Protein AF-A0A1Q3U2Z9-F1 (afdb_monomer_lite)

Sequence (232 aa):
MLEAIRLWLNSQRQYLPGIILAGQFCKLPILDLLRKGESPRNRERLEKIMWDELNRLKEGRPQGIATAPPAPAKNIKLPNPEPVSKPVHIGSPIYDAAKLEADKMYRQVMADRAVLFNKASCEAYEDPNTPDRVKSRSKLALDVVEGYRKASALYEKADYIARTGSVPNTEETHEEDYAALPDIRLKPTISNIQKNLSKLRKREATPERLALIAAHEANLKKLEERWRSLNK

Foldseek 3Di:
DVVLVVVCVPPVVDLVSVCVCCVVQHDPVLVVLSVVDDDPVSVVVNVVVVVVVVVVVVVPDPPDDDDDDDDPDPPPPDPDPDPPQQQDCPPPPVLVVLVVVLVVLVVVLVVLVVVLDVLCDPPDPDDSPDPVSVVVSVVSVVVSVVSVVVSVVSVVQSSCCSRPVDGPPPPPPPPVVLVPDDLVCLVVVLVVLVVVLVVLVVDDDDVVSVVVNVVSVVSSVVSVVVNVVVVD

Secondary structure (DSSP, 8-state):
-HHHHHHHHTTT--HHHHHHHHHHHS-HHHHHHHHT---HHHHHHHHHHHHHHHHHHHT---S----PPPPPP----PPPP---PPPS-TT-HHHHHHHHHHHHHHHHHHHHHHHHHHTT-TT-SS-TTSHHHHHHHHHHHHHHHHHHHHHHHHHHHHHHHHHHSS---SS------TTSS-HHHHHHHHHHHHHHHHHHTTS---HHHHHHHHHHHHHHHHHHHHHHHHT-

pLDDT: mean 74.12, std 16.07, range [39.72, 96.31]

Radius of gyration: 28.84 Å; chains: 1; bounding box: 60×52×75 Å

Structure (mmCIF, N/CA/C/O backbone):
data_AF-A0A1Q3U2Z9-F1
#
_entry.id   AF-A0A1Q3U2Z9-F1
#
loop_
_atom_site.group_PDB
_atom_site.id
_atom_site.type_symbol
_atom_site.label_atom_id
_atom_site.label_alt_id
_atom_site.label_comp_id
_atom_site.label_asym_id
_atom_site.label_entity_id
_atom_site.label_seq_id
_atom_site.pdbx_PDB_ins_code
_atom_site.Cartn_x
_atom_site.Cartn_y
_atom_site.Cartn_z
_atom_site.occupancy
_atom_site.B_iso_or_equiv
_atom_site.auth_seq_id
_atom_site.auth_comp_id
_atom_site.auth_asym_id
_atom_site.auth_atom_id
_atom_site.pdbx_PDB_model_num
ATOM 1 N N . MET A 1 1 ? -2.294 4.442 -39.852 1.00 54.97 1 MET A N 1
ATOM 2 C CA . MET A 1 1 ? -3.348 4.935 -38.923 1.00 54.97 1 MET A CA 1
ATOM 3 C C . MET A 1 1 ? -4.588 4.040 -38.950 1.00 54.97 1 MET A C 1
ATOM 5 O O . MET A 1 1 ? -4.748 3.250 -38.032 1.00 54.97 1 MET A O 1
ATOM 9 N N . LEU A 1 2 ? -5.409 4.072 -40.011 1.00 51.44 2 LEU A N 1
ATOM 10 C CA . LEU A 1 2 ? -6.512 3.110 -40.221 1.00 51.44 2 LEU A CA 1
ATOM 11 C C . LEU A 1 2 ? -6.019 1.655 -40.230 1.00 51.44 2 LEU A C 1
ATOM 13 O O . LEU A 1 2 ? -6.688 0.754 -39.737 1.00 51.44 2 LEU A O 1
ATOM 17 N N . GLU A 1 3 ? -4.804 1.451 -40.729 1.00 55.03 3 GLU A N 1
ATOM 18 C CA . GLU A 1 3 ? -4.121 0.161 -40.754 1.00 55.03 3 GLU A CA 1
ATOM 19 C C . GLU A 1 3 ? -3.799 -0.378 -39.352 1.00 55.03 3 GLU A C 1
ATOM 21 O O . GLU A 1 3 ? -3.955 -1.569 -39.125 1.00 55.03 3 GLU A O 1
ATOM 26 N N . ALA A 1 4 ? -3.473 0.487 -38.380 1.00 60.78 4 ALA A N 1
ATOM 27 C CA . ALA A 1 4 ? -3.185 0.084 -36.998 1.00 60.78 4 ALA A CA 1
ATOM 28 C C . ALA A 1 4 ? -4.455 -0.368 -36.256 1.00 60.78 4 ALA A C 1
ATOM 30 O O . ALA A 1 4 ? -4.438 -1.363 -35.537 1.00 60.78 4 ALA A O 1
ATOM 31 N N . ILE A 1 5 ? -5.579 0.317 -36.493 1.00 60.66 5 ILE A N 1
ATOM 32 C CA . ILE A 1 5 ? -6.896 -0.093 -35.983 1.00 60.66 5 ILE A CA 1
ATOM 33 C C . ILE A 1 5 ? -7.331 -1.409 -36.643 1.00 60.66 5 ILE A C 1
ATOM 35 O O . ILE A 1 5 ? -7.822 -2.308 -35.964 1.00 60.66 5 ILE A O 1
ATOM 39 N N . ARG A 1 6 ? -7.107 -1.556 -37.954 1.00 54.50 6 ARG A N 1
ATOM 40 C CA . ARG A 1 6 ? -7.438 -2.770 -38.713 1.00 54.50 6 ARG A CA 1
ATOM 41 C C . ARG A 1 6 ? -6.600 -3.976 -38.271 1.00 54.50 6 ARG A C 1
ATOM 43 O O . ARG A 1 6 ? -7.155 -5.051 -38.070 1.00 54.50 6 ARG A O 1
ATOM 50 N N . LEU A 1 7 ? -5.297 -3.787 -38.060 1.00 62.09 7 LEU A N 1
ATOM 51 C CA . LEU A 1 7 ? -4.383 -4.787 -37.496 1.00 62.09 7 LEU A CA 1
ATOM 52 C C . LEU A 1 7 ? -4.802 -5.194 -36.082 1.00 62.09 7 LEU A C 1
ATOM 54 O O . LEU A 1 7 ? -4.821 -6.381 -35.775 1.00 62.09 7 LEU A O 1
ATOM 58 N N . TRP A 1 8 ? -5.201 -4.239 -35.237 1.00 71.50 8 TRP A N 1
ATOM 59 C CA . TRP A 1 8 ? -5.660 -4.544 -33.884 1.00 71.50 8 TRP A CA 1
ATOM 60 C C . TRP A 1 8 ? -6.979 -5.329 -33.872 1.00 71.50 8 TRP A C 1
ATOM 62 O O . TRP A 1 8 ? -7.064 -6.354 -33.194 1.00 71.50 8 TRP A O 1
ATOM 72 N N . LEU A 1 9 ? -7.973 -4.916 -34.665 1.00 58.72 9 LEU A N 1
ATOM 73 C CA . LEU A 1 9 ? -9.267 -5.605 -34.777 1.00 58.72 9 LEU A CA 1
ATOM 74 C C . LEU A 1 9 ? -9.139 -7.048 -35.288 1.00 58.72 9 LEU A C 1
ATOM 76 O O . LEU A 1 9 ? -9.892 -7.918 -34.843 1.00 58.72 9 LEU A O 1
ATOM 80 N N . ASN A 1 10 ? -8.180 -7.286 -36.188 1.00 60.75 10 ASN A N 1
ATOM 81 C CA . ASN A 1 10 ? -7.888 -8.597 -36.773 1.00 60.75 10 ASN A CA 1
ATOM 82 C C . ASN A 1 10 ? -6.888 -9.433 -35.952 1.00 60.75 10 ASN A C 1
ATOM 84 O O . ASN A 1 10 ? -6.624 -10.581 -36.300 1.00 60.75 10 ASN A O 1
ATOM 88 N N . SER A 1 11 ? -6.321 -8.876 -34.879 1.00 68.25 11 SER A N 1
ATOM 89 C CA . SER A 1 11 ? -5.447 -9.595 -33.944 1.00 68.25 11 SER A CA 1
ATOM 90 C C . SER A 1 11 ? -6.261 -10.277 -32.836 1.00 68.25 11 SER A C 1
ATOM 92 O O . SER A 1 11 ? -7.489 -10.228 -32.824 1.00 68.25 11 SER A O 1
ATOM 94 N N . GLN A 1 12 ? -5.590 -10.829 -31.821 1.00 64.75 12 GLN A N 1
ATOM 95 C CA . GLN A 1 12 ? -6.234 -11.300 -30.585 1.00 64.75 12 GLN A CA 1
ATOM 96 C C . GLN A 1 12 ? -6.855 -10.172 -29.728 1.00 64.75 12 GLN A C 1
ATOM 98 O O . GLN A 1 12 ? -7.180 -10.397 -28.568 1.00 64.75 12 GLN A O 1
ATOM 103 N N . ARG A 1 13 ? -7.010 -8.955 -30.277 1.00 62.88 13 ARG A N 1
ATOM 104 C CA . ARG A 1 13 ? -7.665 -7.798 -29.642 1.00 62.88 13 ARG A CA 1
ATOM 105 C C . ARG A 1 13 ? -7.089 -7.492 -28.265 1.00 62.88 13 ARG A C 1
ATOM 107 O O . ARG A 1 13 ? -7.806 -7.238 -27.302 1.00 62.88 13 ARG A O 1
ATOM 114 N N . GLN A 1 14 ? -5.760 -7.521 -28.188 1.00 59.31 14 GLN A N 1
ATOM 115 C CA . GLN A 1 14 ? -5.043 -7.329 -26.937 1.00 59.31 14 GLN A CA 1
ATOM 116 C C . GLN A 1 14 ? -5.451 -6.004 -26.281 1.00 59.31 14 GLN A C 1
ATOM 118 O O . GLN A 1 14 ? -5.514 -4.953 -26.925 1.00 59.31 14 GLN A O 1
ATOM 123 N N . TYR A 1 15 ? -5.728 -6.075 -24.983 1.00 55.91 15 TYR A N 1
ATOM 124 C CA . TYR A 1 15 ? -6.370 -5.010 -24.217 1.00 55.91 15 TYR A CA 1
ATOM 125 C C . TYR A 1 15 ? -5.547 -3.713 -24.157 1.00 55.91 15 TYR A C 1
ATOM 127 O O . TYR A 1 15 ? -6.079 -2.625 -24.379 1.00 55.91 15 TYR A O 1
ATOM 135 N N . LEU A 1 16 ? -4.234 -3.817 -23.920 1.00 58.38 16 LEU A N 1
ATOM 136 C CA . LEU A 1 16 ? -3.349 -2.655 -23.779 1.00 58.38 16 LEU A CA 1
ATOM 137 C C . LEU A 1 16 ? -3.212 -1.852 -25.090 1.00 58.38 16 LEU A C 1
ATOM 139 O O . LEU A 1 16 ? -3.437 -0.640 -25.059 1.00 58.38 16 LEU A O 1
ATOM 143 N N . PRO A 1 17 ? -2.942 -2.489 -26.252 1.00 65.81 17 PRO A N 1
ATOM 144 C CA . PRO A 1 17 ? -2.978 -1.795 -27.541 1.00 65.81 17 PRO A CA 1
ATOM 145 C C . PRO A 1 17 ? -4.341 -1.156 -27.845 1.00 65.81 17 PRO A C 1
ATOM 147 O O . PRO A 1 17 ? -4.397 -0.052 -28.384 1.00 65.81 17 PRO A O 1
ATOM 150 N N . GLY A 1 18 ? -5.437 -1.804 -27.439 1.00 62.94 18 GLY A N 1
ATOM 151 C CA . GLY A 1 18 ? -6.796 -1.286 -27.606 1.00 62.94 18 GLY A CA 1
ATOM 152 C C . GLY A 1 18 ? -7.062 -0.006 -26.820 1.00 62.94 18 GLY A C 1
ATOM 153 O O . GLY A 1 18 ? -7.656 0.927 -27.351 1.00 62.94 18 GLY A O 1
ATOM 154 N N . ILE A 1 19 ? -6.571 0.078 -25.580 1.00 56.97 19 ILE A N 1
ATOM 155 C CA . ILE A 1 19 ? -6.672 1.290 -24.754 1.00 56.97 19 ILE A CA 1
ATOM 156 C C . ILE A 1 19 ? -5.857 2.435 -25.347 1.00 56.97 19 ILE A C 1
ATOM 158 O O . ILE A 1 19 ? -6.332 3.567 -25.351 1.00 56.97 19 ILE A O 1
ATOM 162 N N . ILE A 1 20 ? -4.650 2.163 -25.847 1.00 63.69 20 ILE A N 1
ATOM 163 C CA . ILE A 1 20 ? -3.791 3.199 -26.435 1.00 63.69 20 ILE A CA 1
ATOM 164 C C . ILE A 1 20 ? -4.453 3.769 -27.694 1.00 63.69 20 ILE A C 1
ATOM 166 O O . ILE A 1 20 ? -4.556 4.986 -27.836 1.00 63.69 20 ILE A O 1
ATOM 170 N N . LEU A 1 21 ? -4.995 2.903 -28.556 1.00 64.12 21 LEU A N 1
ATOM 171 C CA . LEU A 1 21 ? -5.740 3.322 -29.745 1.00 64.12 21 LEU A CA 1
ATOM 172 C C . LEU A 1 21 ? -7.038 4.063 -29.378 1.00 64.12 21 LEU A C 1
ATOM 174 O O . LEU A 1 21 ? -7.346 5.101 -29.960 1.00 64.12 21 LEU A O 1
ATOM 178 N N . ALA A 1 22 ? -7.788 3.583 -28.384 1.00 60.41 22 ALA A N 1
ATOM 179 C CA . ALA A 1 22 ? -9.017 4.235 -27.941 1.00 60.41 22 ALA A CA 1
ATOM 180 C C . ALA A 1 22 ? -8.747 5.594 -27.274 1.00 60.41 22 ALA A C 1
ATOM 182 O O . ALA A 1 22 ? -9.473 6.546 -27.534 1.00 60.41 22 ALA A O 1
ATOM 183 N N . GLY A 1 23 ? -7.696 5.712 -26.462 1.00 58.84 23 GLY A N 1
ATOM 184 C CA . GLY A 1 23 ? -7.316 6.953 -25.786 1.00 58.84 23 GLY A CA 1
ATOM 185 C C . GLY A 1 23 ? -6.754 8.013 -26.731 1.00 58.84 23 GLY A C 1
ATOM 186 O O . GLY A 1 23 ? -6.957 9.202 -26.502 1.00 58.84 23 GLY A O 1
ATOM 187 N N . GLN A 1 24 ? -6.086 7.598 -27.809 1.00 63.12 24 GLN A N 1
ATOM 188 C CA . GLN A 1 24 ? -5.560 8.523 -28.813 1.00 63.12 24 GLN A CA 1
ATOM 189 C C . GLN A 1 24 ? -6.618 8.982 -29.823 1.00 63.12 24 GLN A C 1
ATOM 191 O O . GLN A 1 24 ? -6.510 10.092 -30.344 1.00 63.12 24 GLN A O 1
ATOM 196 N N . PHE A 1 25 ? -7.633 8.159 -30.117 1.00 59.16 25 PHE A N 1
ATOM 197 C CA . PHE A 1 25 ? -8.478 8.385 -31.298 1.00 59.16 25 PHE A CA 1
ATOM 198 C C . PHE A 1 25 ? -9.989 8.322 -31.054 1.00 59.16 25 PHE A C 1
ATOM 200 O O . PHE A 1 25 ? -10.747 8.733 -31.931 1.00 59.16 25 PHE A O 1
ATOM 207 N N . CYS A 1 26 ? -10.454 7.843 -29.898 1.00 53.44 26 CYS A N 1
ATOM 208 C CA . CYS A 1 26 ? -11.875 7.647 -29.618 1.00 53.44 26 CYS A CA 1
ATOM 209 C C . CYS A 1 26 ? -12.333 8.405 -28.364 1.00 53.44 26 CYS A C 1
ATOM 211 O O . CYS A 1 26 ? -11.584 8.623 -27.416 1.00 53.44 26 CYS A O 1
ATOM 213 N N . LYS A 1 27 ? -13.606 8.815 -28.341 1.00 61.16 27 LYS A N 1
ATOM 214 C CA . LYS A 1 27 ? -14.203 9.470 -27.167 1.00 61.16 27 LYS A CA 1
ATOM 215 C C . LYS A 1 27 ? -14.392 8.472 -26.008 1.00 61.16 27 LYS A C 1
ATOM 217 O O . LYS A 1 27 ? -14.513 7.263 -26.215 1.00 61.16 27 LYS A O 1
ATOM 222 N N . LEU A 1 28 ? -14.518 9.029 -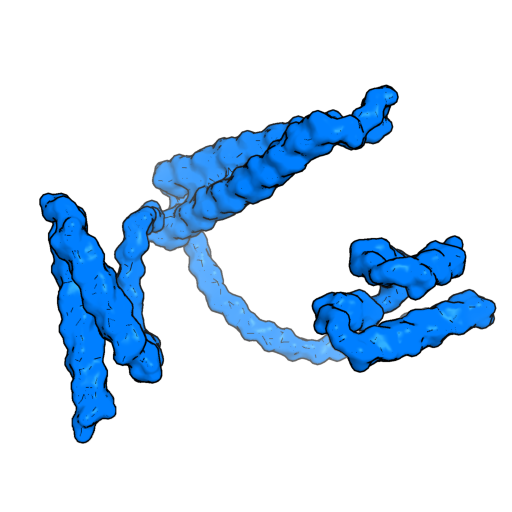24.799 1.00 56.62 28 LEU A N 1
ATOM 223 C CA . LEU A 1 28 ? -14.742 8.362 -23.502 1.00 56.62 28 LEU A CA 1
ATOM 224 C C . LEU A 1 28 ? -15.677 7.123 -23.498 1.00 56.62 28 LEU A C 1
ATOM 226 O O . LEU A 1 28 ? -15.340 6.163 -22.806 1.00 56.62 28 LEU A O 1
ATOM 230 N N . PRO A 1 29 ? -16.783 7.049 -24.278 1.00 60.44 29 PRO A N 1
ATOM 231 C CA . PRO A 1 29 ? -17.699 5.903 -24.216 1.00 60.44 29 PRO A CA 1
ATOM 232 C C . PRO A 1 29 ? -17.077 4.549 -24.595 1.00 60.44 29 PRO A C 1
ATOM 234 O O . PRO A 1 29 ? -17.526 3.512 -24.109 1.00 60.44 29 PRO A O 1
ATOM 237 N N . ILE A 1 30 ? -16.052 4.539 -25.457 1.00 59.72 30 ILE A N 1
ATOM 238 C CA . ILE A 1 30 ? -15.362 3.308 -25.888 1.00 59.72 30 ILE A CA 1
ATOM 239 C C . ILE A 1 30 ? -14.446 2.783 -24.777 1.00 59.72 30 ILE A C 1
ATOM 241 O O . ILE A 1 30 ? -14.403 1.581 -24.516 1.00 59.72 30 ILE A O 1
ATOM 245 N N . LEU A 1 31 ? -13.766 3.691 -24.072 1.00 57.47 31 LEU A N 1
ATOM 246 C CA . LEU A 1 31 ? -12.919 3.357 -22.925 1.00 57.47 31 LEU A CA 1
ATOM 247 C C . LEU A 1 31 ? -13.742 2.747 -21.784 1.00 57.47 31 LEU A C 1
ATOM 249 O O . LEU A 1 31 ? -13.301 1.789 -21.149 1.00 57.47 31 LEU A O 1
ATOM 253 N N . ASP A 1 32 ? -14.961 3.243 -21.567 1.00 65.50 32 ASP A N 1
ATOM 254 C CA . ASP A 1 32 ? -15.870 2.706 -20.551 1.00 65.50 32 ASP A CA 1
ATOM 255 C C . ASP A 1 32 ? -16.400 1.308 -20.896 1.00 65.50 32 ASP A C 1
ATOM 257 O O . ASP A 1 32 ? -16.675 0.515 -19.995 1.00 65.50 32 ASP A O 1
ATOM 261 N N . LEU A 1 33 ? -16.528 0.981 -22.185 1.00 62.06 33 LEU A N 1
ATOM 262 C CA . LEU A 1 33 ? -16.901 -0.363 -22.634 1.00 62.06 33 LEU A CA 1
ATOM 263 C C . LEU A 1 33 ? -15.747 -1.356 -22.487 1.00 62.06 33 LEU A C 1
ATOM 265 O O . LEU A 1 33 ? -15.978 -2.473 -22.029 1.00 62.06 33 LEU A O 1
ATOM 269 N N . LEU A 1 34 ? -14.514 -0.938 -22.792 1.00 60.00 34 LEU A N 1
ATOM 270 C CA . LEU A 1 34 ? -13.313 -1.751 -22.576 1.00 60.00 34 LEU A CA 1
ATOM 271 C C . LEU A 1 34 ? -13.090 -2.051 -21.083 1.00 60.00 34 LEU A C 1
ATOM 273 O O . LEU A 1 34 ? -12.757 -3.176 -20.721 1.00 60.00 34 LEU A O 1
ATOM 277 N N . ARG A 1 35 ? -13.352 -1.080 -20.198 1.00 61.31 35 ARG A N 1
ATOM 278 C CA . ARG A 1 35 ? -13.208 -1.238 -18.737 1.00 61.31 35 ARG A CA 1
ATOM 279 C C . ARG A 1 35 ? -14.207 -2.206 -18.094 1.00 61.31 35 ARG A C 1
ATOM 281 O O . ARG A 1 35 ? -13.945 -2.683 -16.995 1.00 61.31 35 ARG A O 1
ATOM 288 N N . LYS A 1 36 ? -15.347 -2.492 -18.733 1.00 62.25 36 LYS A N 1
ATOM 289 C CA . LYS A 1 36 ? -16.430 -3.321 -18.160 1.00 62.25 36 LYS A CA 1
ATOM 290 C C . LYS A 1 36 ? -16.273 -4.832 -18.394 1.00 62.25 36 LYS A C 1
ATOM 292 O O . LYS A 1 36 ? -17.170 -5.585 -18.023 1.00 62.25 36 LYS A O 1
ATOM 297 N N . GLY A 1 37 ? -15.146 -5.275 -18.952 1.00 54.81 37 GLY A N 1
ATOM 298 C CA . GLY A 1 37 ? -14.838 -6.692 -19.155 1.00 54.81 37 GLY A CA 1
ATOM 299 C C . GLY A 1 37 ? -15.564 -7.340 -20.343 1.00 54.81 37 GLY A C 1
ATOM 300 O O . GLY A 1 37 ? -16.554 -6.822 -20.876 1.00 54.81 37 GLY A O 1
ATOM 301 N N . GLU A 1 38 ? -15.030 -8.490 -20.766 1.00 56.38 38 GLU A N 1
ATOM 302 C CA . GLU A 1 38 ? -15.450 -9.258 -21.944 1.00 56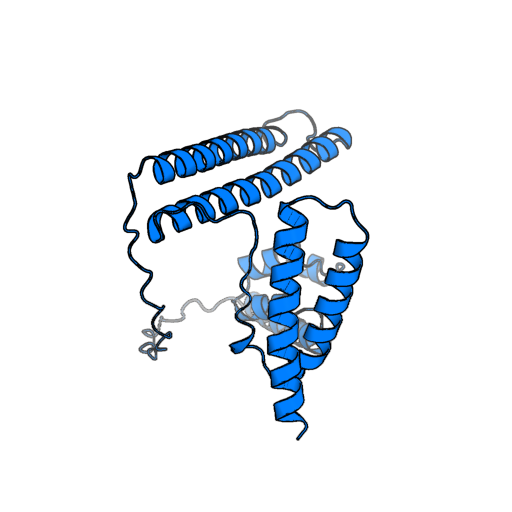.38 38 GLU A CA 1
ATOM 303 C C . GLU A 1 38 ? -16.794 -9.963 -21.709 1.00 56.38 38 GLU A C 1
ATOM 305 O O . GLU A 1 38 ? -16.883 -11.111 -21.290 1.00 56.38 38 GLU A O 1
ATOM 310 N N . SER A 1 39 ? -17.879 -9.248 -21.990 1.00 68.56 39 SER A N 1
ATOM 311 C CA . SER A 1 39 ? -19.199 -9.840 -22.207 1.00 68.56 39 SER A CA 1
ATOM 312 C C . SER A 1 39 ? -19.497 -9.854 -23.710 1.00 68.56 39 SER A C 1
ATOM 314 O O . SER A 1 39 ? -19.185 -8.865 -24.384 1.00 68.56 39 SER A O 1
ATOM 316 N N . PRO A 1 40 ? -20.152 -10.900 -24.254 1.00 64.69 40 PRO A N 1
ATOM 317 C CA . PRO A 1 40 ? -20.555 -10.950 -25.664 1.00 64.69 40 PRO A CA 1
ATOM 318 C C . PRO A 1 40 ? -21.326 -9.699 -26.111 1.00 64.69 40 PRO A C 1
ATOM 320 O O . PRO A 1 40 ? -21.077 -9.148 -27.180 1.00 64.69 40 PRO A O 1
ATOM 323 N N . ARG A 1 41 ? -22.181 -9.167 -25.229 1.00 67.75 41 ARG A N 1
ATOM 324 C CA . ARG A 1 41 ? -22.968 -7.952 -25.476 1.00 67.75 41 ARG A CA 1
ATOM 325 C C . ARG A 1 41 ? -22.112 -6.682 -25.504 1.00 67.75 41 ARG A C 1
ATOM 327 O O . ARG A 1 41 ? -22.402 -5.750 -26.251 1.00 67.75 41 ARG A O 1
ATOM 334 N N . ASN A 1 42 ? -21.057 -6.630 -24.690 1.00 62.91 42 ASN A N 1
ATOM 335 C CA . ASN A 1 42 ? -20.115 -5.509 -24.686 1.00 62.91 42 ASN A CA 1
ATOM 336 C C . ASN A 1 42 ? -19.231 -5.533 -25.936 1.00 62.91 42 ASN A C 1
ATOM 338 O O . ASN A 1 42 ? -18.939 -4.473 -26.484 1.00 62.91 42 ASN A O 1
ATOM 342 N N . ARG A 1 43 ? -18.861 -6.728 -26.412 1.00 61.56 43 ARG A N 1
ATOM 343 C CA . ARG A 1 43 ? -18.083 -6.928 -27.640 1.00 61.56 43 ARG A CA 1
ATOM 344 C C . ARG A 1 43 ? -18.833 -6.434 -28.875 1.00 61.56 43 ARG A C 1
ATOM 346 O O . ARG A 1 43 ? -18.285 -5.640 -29.628 1.00 61.56 43 ARG A O 1
ATOM 353 N N . GLU A 1 44 ? -20.091 -6.829 -29.034 1.00 68.56 44 GLU A N 1
ATOM 354 C CA . GLU A 1 44 ? -20.930 -6.410 -30.166 1.00 68.56 44 GLU A CA 1
ATOM 355 C C . GLU A 1 44 ? -21.181 -4.889 -30.158 1.00 68.56 44 GLU A C 1
ATOM 357 O O . GLU A 1 44 ? -21.100 -4.205 -31.180 1.00 68.56 44 GLU A O 1
ATOM 362 N N . ARG A 1 45 ? -21.392 -4.316 -28.966 1.00 67.56 45 ARG A N 1
ATOM 363 C CA . ARG A 1 45 ? -21.552 -2.867 -28.792 1.00 67.56 45 ARG A CA 1
ATOM 364 C C . ARG A 1 45 ? -20.267 -2.091 -29.091 1.00 67.56 45 ARG A C 1
ATOM 366 O O . ARG A 1 45 ? -20.341 -1.009 -29.670 1.00 67.56 45 ARG A O 1
ATOM 373 N N . LEU A 1 46 ? -19.111 -2.625 -28.700 1.00 65.81 46 LEU A N 1
ATOM 374 C CA . LEU A 1 46 ? -17.804 -2.048 -29.006 1.00 65.81 46 LEU A CA 1
ATOM 375 C C . LEU A 1 46 ? -17.537 -2.066 -30.515 1.00 65.81 46 LEU A C 1
ATOM 377 O O . LEU A 1 46 ? -17.149 -1.042 -31.072 1.00 65.81 46 LEU A O 1
ATOM 381 N N . GLU A 1 47 ? -17.795 -3.198 -31.174 1.00 63.88 47 GLU A N 1
ATOM 382 C CA . GLU A 1 47 ? -17.638 -3.347 -32.624 1.00 63.88 47 GLU A CA 1
ATOM 383 C C . GLU A 1 47 ? -18.491 -2.335 -33.392 1.00 63.88 47 GLU A C 1
ATOM 385 O O . GLU A 1 47 ? -17.976 -1.679 -34.297 1.00 63.88 47 GLU A O 1
ATOM 390 N N . LYS A 1 48 ? -19.752 -2.137 -32.987 1.00 73.50 48 LYS A N 1
ATOM 391 C CA . LYS A 1 48 ? -20.641 -1.145 -33.605 1.00 73.50 48 LYS A CA 1
ATOM 392 C C . LYS A 1 48 ? -20.103 0.284 -33.478 1.00 73.50 48 LYS A C 1
ATOM 394 O O . LYS A 1 48 ? -19.979 0.982 -34.476 1.00 73.50 48 LYS A O 1
ATOM 399 N N . ILE A 1 49 ? -19.729 0.704 -32.267 1.00 68.81 49 ILE A N 1
ATOM 400 C CA . ILE A 1 49 ? -19.254 2.077 -32.023 1.00 68.81 49 ILE A CA 1
ATOM 401 C C . ILE A 1 49 ? -17.930 2.342 -32.757 1.00 68.81 49 ILE A C 1
ATOM 403 O O . ILE A 1 49 ? -17.709 3.441 -33.264 1.00 68.81 49 ILE A O 1
ATOM 407 N N . MET A 1 50 ? -17.051 1.341 -32.841 1.00 64.94 50 MET A N 1
ATOM 408 C CA . MET A 1 50 ? -15.811 1.461 -33.606 1.00 64.94 50 MET A CA 1
ATOM 409 C C . MET A 1 50 ? -16.057 1.569 -35.111 1.00 64.94 50 MET A C 1
ATOM 411 O O . MET A 1 50 ? -15.381 2.354 -35.775 1.00 64.94 50 MET A O 1
ATOM 415 N N . TRP A 1 51 ? -17.014 0.809 -35.647 1.00 66.94 51 TRP A N 1
ATOM 416 C CA . TRP A 1 51 ? -17.408 0.902 -37.051 1.00 66.94 51 TRP A CA 1
ATOM 417 C C . TRP A 1 51 ? -18.002 2.267 -37.402 1.00 66.94 51 TRP A C 1
ATOM 419 O O 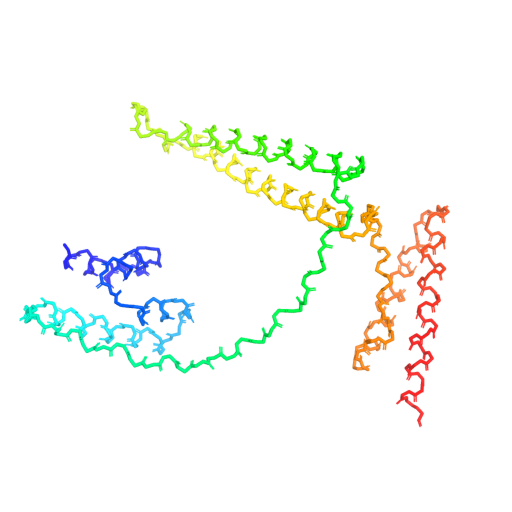. TRP A 1 51 ? -17.608 2.855 -38.410 1.00 66.94 51 TRP A O 1
ATOM 429 N N . ASP A 1 52 ? -18.877 2.799 -36.549 1.00 69.62 52 ASP A N 1
ATOM 430 C CA . ASP A 1 52 ? -19.500 4.112 -36.740 1.00 69.62 52 ASP A CA 1
ATOM 431 C C . ASP A 1 52 ? -18.445 5.234 -36.782 1.00 69.62 52 ASP A C 1
ATOM 433 O O . ASP A 1 52 ? -18.469 6.094 -37.665 1.00 69.62 52 ASP A O 1
ATOM 437 N N . GLU A 1 53 ? -17.455 5.203 -35.883 1.00 65.38 53 GLU A N 1
ATOM 438 C CA . GLU A 1 53 ? -16.402 6.226 -35.852 1.00 65.38 53 GLU A CA 1
ATOM 439 C C . GLU A 1 53 ? -15.417 6.079 -37.026 1.00 65.38 53 GLU A C 1
ATOM 441 O O . GLU A 1 53 ? -14.926 7.075 -37.559 1.00 65.38 53 GLU A O 1
ATOM 446 N N . LEU A 1 54 ? -15.164 4.849 -37.485 1.00 60.78 54 LEU A N 1
ATOM 447 C CA . LEU A 1 54 ? -14.335 4.585 -38.662 1.00 60.78 54 LEU A CA 1
ATOM 448 C C . LEU A 1 54 ? -15.005 5.077 -39.954 1.00 60.78 54 LEU A C 1
ATOM 450 O O . LEU A 1 54 ? -14.318 5.617 -40.823 1.00 60.78 54 LEU A O 1
ATOM 454 N N . ASN A 1 55 ? -16.330 4.955 -40.062 1.00 66.56 55 ASN A N 1
ATOM 455 C CA . ASN A 1 55 ? -17.105 5.540 -41.158 1.00 66.56 55 ASN A CA 1
ATOM 456 C C . ASN A 1 55 ? -17.090 7.072 -41.089 1.00 66.56 55 ASN A C 1
ATOM 458 O O . ASN A 1 55 ? -16.762 7.721 -42.080 1.00 66.56 55 ASN A O 1
ATOM 462 N N . ARG A 1 56 ? -17.270 7.654 -39.896 1.00 63.34 56 ARG A N 1
ATOM 463 C CA . ARG A 1 56 ? -17.188 9.111 -39.697 1.00 63.34 56 ARG A CA 1
ATOM 464 C C . ARG A 1 56 ? -15.819 9.699 -40.058 1.00 63.34 56 ARG A C 1
ATOM 466 O O . ARG A 1 56 ? -15.727 10.843 -40.493 1.00 63.34 56 ARG A O 1
ATOM 473 N N . LEU A 1 57 ? -14.736 8.947 -39.857 1.00 59.25 57 LEU A N 1
ATOM 474 C CA . LEU A 1 57 ? -13.387 9.369 -40.248 1.00 59.25 57 LEU A CA 1
ATOM 475 C C . LEU A 1 57 ? -13.138 9.234 -41.756 1.00 59.25 57 LEU A C 1
ATOM 477 O O . LEU A 1 57 ? -12.400 10.046 -42.312 1.00 59.25 57 LEU A O 1
ATOM 481 N N . LYS A 1 58 ? -13.745 8.239 -42.414 1.00 61.31 58 LYS A N 1
ATOM 482 C CA . LYS A 1 58 ? -13.666 8.052 -43.872 1.00 61.31 58 LYS A CA 1
ATOM 483 C C . LYS A 1 58 ? -14.439 9.113 -44.651 1.00 61.31 58 LYS A C 1
ATOM 485 O O . LYS A 1 58 ? -14.006 9.482 -45.734 1.00 61.31 58 LYS A O 1
ATOM 490 N N . GLU A 1 59 ? -15.537 9.612 -44.097 1.00 67.12 59 GLU A N 1
ATOM 491 C CA . GLU A 1 59 ? -16.385 10.625 -44.741 1.00 67.12 59 GLU A CA 1
ATOM 492 C C . GLU A 1 59 ? -15.802 12.050 -44.673 1.00 67.12 59 GLU A C 1
ATOM 494 O O . GLU A 1 59 ? -16.339 12.963 -45.293 1.00 67.12 59 GLU A O 1
ATOM 499 N N . GLY A 1 60 ? -14.664 12.242 -43.990 1.00 48.69 60 GLY A N 1
ATOM 500 C CA . GLY A 1 60 ? -14.030 13.548 -43.813 1.00 48.69 60 GLY A CA 1
ATOM 501 C C . GLY A 1 60 ? -14.792 14.415 -42.805 1.00 48.6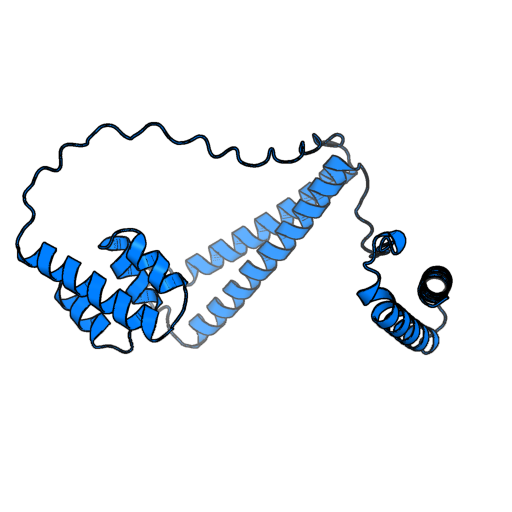9 60 GLY A C 1
ATOM 502 O O . GLY A 1 60 ? -16.014 14.521 -42.826 1.00 48.69 60 GLY A O 1
ATOM 503 N N . ARG A 1 61 ? -14.083 15.051 -41.865 1.00 48.66 61 ARG A N 1
ATOM 504 C CA . ARG A 1 61 ? -14.735 15.972 -40.917 1.00 48.66 61 ARG A CA 1
ATOM 505 C C . ARG A 1 61 ? -15.325 17.162 -41.686 1.00 48.66 61 ARG A C 1
ATOM 507 O O . ARG A 1 61 ? -14.532 17.887 -42.287 1.00 48.66 61 ARG A O 1
ATOM 514 N N . PRO A 1 62 ? -16.616 17.509 -41.538 1.00 44.91 62 PRO A N 1
ATOM 515 C CA . PRO A 1 62 ? -16.970 18.914 -41.598 1.00 44.91 62 PRO A CA 1
ATOM 516 C C . PRO A 1 62 ? -16.276 19.594 -40.410 1.00 44.91 62 PRO A C 1
ATOM 518 O O . PRO A 1 62 ? -16.502 19.261 -39.241 1.00 44.91 62 PRO A O 1
ATOM 521 N N . GLN A 1 63 ? -15.335 20.488 -40.712 1.00 48.06 63 GLN A N 1
ATOM 522 C CA . GLN A 1 63 ? -14.843 21.451 -39.737 1.00 48.06 63 GLN A CA 1
ATOM 523 C C . GLN A 1 63 ? -16.031 22.278 -39.233 1.00 48.06 63 GLN A C 1
ATOM 525 O O . GLN A 1 63 ? -16.843 22.744 -40.025 1.00 48.06 63 GLN A O 1
ATOM 530 N N . GLY A 1 64 ? -16.104 22.466 -37.916 1.00 45.41 64 GLY A N 1
ATOM 531 C CA . GLY A 1 64 ? -17.078 23.346 -37.279 1.00 45.41 64 GLY A CA 1
ATOM 532 C C . GLY A 1 64 ? -18.169 22.599 -36.522 1.00 45.41 64 GLY A C 1
ATOM 533 O O . GLY A 1 64 ? -19.286 22.454 -36.998 1.00 45.41 64 GLY A O 1
ATOM 534 N N . ILE A 1 65 ? -17.876 22.209 -35.281 1.00 39.72 65 ILE A N 1
ATOM 535 C CA . ILE A 1 65 ? -18.919 22.242 -34.254 1.00 39.72 65 ILE A CA 1
ATOM 536 C C . ILE A 1 65 ? -18.610 23.480 -33.429 1.00 39.72 65 ILE A C 1
ATOM 538 O O . ILE A 1 65 ? -17.674 23.487 -32.629 1.00 39.72 65 ILE A O 1
ATOM 542 N N . ALA A 1 66 ? -19.373 24.539 -33.696 1.00 40.75 66 ALA A N 1
ATOM 543 C CA . ALA A 1 66 ? -19.508 25.671 -32.802 1.00 40.75 66 ALA A CA 1
ATOM 544 C C . ALA A 1 66 ? -19.786 25.134 -31.392 1.00 40.75 66 ALA A C 1
ATOM 546 O O . ALA A 1 66 ? -20.732 24.377 -31.169 1.00 40.75 66 ALA A O 1
ATOM 547 N N . THR A 1 67 ? -18.920 25.483 -30.449 1.00 39.72 67 THR A N 1
ATOM 548 C CA . THR A 1 67 ? -19.121 25.216 -29.030 1.00 39.72 67 THR A CA 1
ATOM 549 C C . THR A 1 67 ? -20.368 25.959 -28.570 1.00 39.72 67 THR A C 1
ATOM 551 O O . THR A 1 67 ? -20.325 27.166 -28.337 1.00 39.72 67 THR A O 1
ATOM 554 N N . ALA A 1 68 ? -21.482 25.240 -28.437 1.00 49.88 68 ALA A N 1
ATOM 555 C CA . ALA A 1 68 ? -22.576 25.691 -27.592 1.00 49.88 68 ALA A CA 1
ATOM 556 C C . ALA A 1 68 ? -22.035 25.846 -26.156 1.00 49.88 68 ALA A C 1
ATOM 558 O O . ALA A 1 68 ? -21.2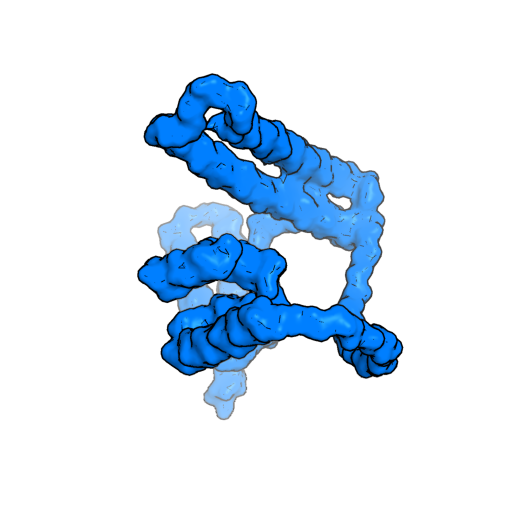57 24.989 -25.714 1.00 49.88 68 ALA A O 1
ATOM 559 N N . PRO A 1 69 ? -22.392 26.921 -25.433 1.00 45.00 69 PRO A N 1
ATOM 560 C CA . PRO A 1 69 ? -21.932 27.113 -24.067 1.00 45.00 69 PRO A CA 1
ATOM 561 C C . PRO A 1 69 ? -22.385 25.927 -23.201 1.00 45.00 69 PRO A C 1
ATOM 563 O O . PRO A 1 69 ? -23.491 25.409 -23.395 1.00 45.00 69 PRO A O 1
ATOM 566 N N . PRO A 1 70 ? -21.536 25.454 -22.272 1.00 49.28 70 PRO A N 1
ATOM 567 C CA . PRO A 1 70 ? -21.861 24.304 -21.446 1.00 49.28 70 PRO A CA 1
ATOM 568 C C . PRO A 1 70 ? -23.122 24.598 -20.632 1.00 49.28 70 PRO A C 1
ATOM 570 O O . PRO A 1 70 ? -23.244 25.653 -20.008 1.00 49.28 70 PRO A O 1
ATOM 573 N N . ALA A 1 71 ? -24.062 23.651 -20.641 1.00 53.91 71 ALA A N 1
ATOM 574 C CA . ALA A 1 71 ? -25.229 23.696 -19.772 1.00 53.91 71 ALA A CA 1
ATOM 575 C C . ALA A 1 71 ? -24.776 23.861 -18.307 1.00 53.91 71 ALA A C 1
ATOM 577 O O . ALA A 1 71 ? -23.771 23.252 -17.919 1.00 53.91 71 ALA A O 1
ATOM 578 N N . PRO A 1 72 ? -25.492 24.649 -17.483 1.00 48.50 72 PRO A N 1
ATOM 579 C CA . PRO A 1 72 ? -25.136 24.823 -16.083 1.00 48.50 72 PRO A CA 1
ATOM 580 C C . PRO A 1 72 ? -25.116 23.452 -15.408 1.00 48.50 72 PRO A C 1
ATOM 582 O O . PRO A 1 72 ? -26.101 22.709 -15.433 1.00 48.50 72 PRO A O 1
ATOM 585 N N . ALA A 1 73 ? -23.956 23.102 -14.853 1.00 47.94 73 ALA A N 1
ATOM 586 C CA . ALA A 1 73 ? -23.749 21.851 -14.152 1.00 47.94 73 ALA A CA 1
ATOM 587 C C . ALA A 1 73 ? -24.832 21.702 -13.077 1.00 47.94 73 ALA A C 1
ATOM 589 O O . ALA A 1 73 ? -24.960 22.540 -12.182 1.00 47.94 73 ALA A O 1
ATOM 590 N N . LYS A 1 74 ? -25.630 20.631 -13.157 1.00 52.00 74 LYS A N 1
ATOM 591 C CA . LYS A 1 74 ? -26.446 20.215 -12.016 1.00 52.00 74 LYS A CA 1
ATOM 592 C C . LYS A 1 74 ? -25.468 19.958 -10.879 1.00 52.00 74 LYS A C 1
ATOM 594 O O . LYS A 1 74 ? -24.641 19.057 -10.988 1.00 52.00 74 LYS A O 1
ATOM 599 N N . ASN A 1 75 ? -25.550 20.775 -9.831 1.00 46.66 75 ASN A N 1
ATOM 600 C CA . ASN A 1 75 ? -24.797 20.606 -8.597 1.00 46.66 75 ASN A CA 1
ATOM 601 C C . ASN A 1 75 ? -25.120 19.228 -8.015 1.00 46.66 75 ASN A C 1
ATOM 603 O O . ASN A 1 75 ? -26.079 19.058 -7.263 1.00 46.66 75 ASN A O 1
ATOM 607 N N . ILE A 1 76 ? -24.323 18.231 -8.389 1.00 46.41 76 ILE A N 1
ATOM 608 C CA . ILE A 1 76 ? -24.226 16.984 -7.655 1.00 46.41 76 ILE A CA 1
ATOM 609 C C . ILE A 1 76 ? -23.617 17.399 -6.320 1.00 46.41 76 ILE A C 1
ATOM 611 O O . ILE A 1 76 ? -22.422 17.678 -6.236 1.00 46.41 76 ILE A O 1
ATOM 615 N N . LYS A 1 77 ? -24.459 17.521 -5.288 1.00 43.81 77 LYS A N 1
ATOM 616 C CA . LYS A 1 77 ? -23.996 17.611 -3.906 1.00 43.81 77 LYS A CA 1
ATOM 617 C C . LYS A 1 77 ? -23.282 16.298 -3.609 1.00 43.81 77 LYS A C 1
ATOM 619 O O . LYS A 1 77 ? -23.920 15.302 -3.278 1.00 43.81 77 LYS A O 1
ATOM 624 N N . LEU A 1 78 ? -21.965 16.294 -3.800 1.00 49.75 78 LEU A N 1
ATOM 625 C CA . LEU A 1 78 ? -21.098 15.301 -3.190 1.00 49.75 78 LEU A CA 1
ATOM 626 C C . LEU A 1 78 ? -21.402 15.323 -1.683 1.00 49.75 78 LEU A C 1
ATOM 628 O O . LEU A 1 78 ? -21.521 16.420 -1.123 1.00 49.75 78 LEU A O 1
ATOM 632 N N . PRO A 1 79 ? -21.599 14.163 -1.032 1.00 49.16 79 PRO A N 1
ATOM 633 C CA . PRO A 1 79 ? -21.681 14.127 0.418 1.00 49.16 79 PRO A CA 1
ATOM 634 C C . PRO A 1 79 ? -20.446 14.836 0.966 1.00 49.16 79 PRO A C 1
ATOM 636 O O . PRO A 1 79 ? -19.329 14.595 0.503 1.00 49.16 79 PRO A O 1
ATOM 639 N N . ASN A 1 80 ? -20.679 15.774 1.883 1.00 41.75 80 ASN A N 1
ATOM 640 C CA . ASN A 1 80 ? -19.615 16.516 2.538 1.00 41.75 80 ASN A CA 1
ATOM 641 C C . ASN A 1 80 ? -18.635 15.480 3.111 1.00 41.75 80 ASN A C 1
ATOM 643 O O . ASN A 1 80 ? -19.090 14.634 3.887 1.00 41.75 80 ASN A O 1
ATOM 647 N N . PRO A 1 81 ? -17.346 15.483 2.724 1.00 50.28 81 PRO A N 1
ATOM 648 C CA . PRO A 1 81 ? -16.378 14.641 3.404 1.00 50.28 81 PRO A CA 1
ATOM 649 C C . PRO A 1 81 ? -16.443 15.000 4.887 1.00 50.28 81 PRO A C 1
ATOM 651 O O . PRO A 1 81 ? -16.489 16.186 5.234 1.00 50.28 81 PRO A O 1
ATOM 654 N N . GLU A 1 82 ? -16.519 13.985 5.749 1.00 51.47 82 GLU A N 1
ATOM 655 C CA . GLU A 1 82 ? -16.408 14.180 7.192 1.00 51.47 82 GLU A CA 1
ATOM 656 C C . GLU A 1 82 ? -15.224 15.117 7.472 1.00 51.47 82 GLU A C 1
ATOM 658 O O . GLU A 1 82 ? -14.200 15.021 6.782 1.00 51.47 82 GLU A O 1
ATOM 663 N N . PRO A 1 83 ? -15.354 16.069 8.414 1.00 47.06 83 PRO A N 1
ATOM 664 C CA . PRO A 1 83 ? -14.294 17.022 8.685 1.00 47.06 83 PRO A CA 1
ATOM 665 C C . PRO A 1 83 ? -13.039 16.248 9.078 1.00 47.06 83 PRO A C 1
ATOM 667 O O . PRO A 1 83 ? -12.953 15.693 10.171 1.00 47.06 83 PRO A O 1
ATOM 670 N N . VAL A 1 84 ? -12.069 16.200 8.161 1.00 54.28 84 VAL A N 1
ATOM 671 C CA . VAL A 1 84 ? -10.749 15.628 8.410 1.00 54.28 84 VAL A CA 1
ATOM 672 C C . VAL A 1 84 ? -10.201 16.369 9.623 1.00 54.28 84 VAL A C 1
ATOM 674 O O . VAL A 1 84 ? -9.956 17.577 9.551 1.00 54.28 84 VAL A O 1
ATOM 677 N N . SER A 1 85 ? -10.090 15.673 10.758 1.00 56.53 85 SER A N 1
ATOM 678 C CA . SER A 1 85 ? -9.587 16.260 11.997 1.00 56.53 85 SER A CA 1
ATOM 679 C C . SER A 1 85 ? -8.246 16.917 11.692 1.00 56.53 85 SER A C 1
ATOM 681 O O . SER A 1 85 ? -7.331 16.246 11.199 1.00 56.53 85 SER A O 1
ATOM 683 N N . LYS A 1 86 ? -8.131 18.226 11.935 1.00 63.25 86 LYS A N 1
ATOM 684 C CA . LYS A 1 86 ? -6.865 18.927 11.722 1.00 63.25 86 LYS A CA 1
ATOM 685 C C . LYS A 1 86 ? -5.793 18.240 12.576 1.00 63.25 86 LYS A C 1
ATOM 687 O O . LYS A 1 86 ? -6.058 17.984 13.748 1.00 63.25 86 LYS A O 1
ATOM 692 N N . PRO A 1 87 ? -4.624 17.914 12.010 1.00 69.12 87 PRO A N 1
ATOM 693 C CA . PRO A 1 87 ? -3.566 17.259 12.764 1.00 69.12 87 PRO A CA 1
ATOM 694 C C . PRO A 1 87 ? -3.105 18.178 13.907 1.00 69.12 87 PRO A C 1
ATOM 696 O O . PRO A 1 87 ? -2.752 19.333 13.673 1.00 69.12 87 PRO A O 1
ATOM 699 N N . VAL A 1 88 ? -3.168 17.673 15.141 1.00 74.62 88 VAL A N 1
ATOM 700 C CA . VAL A 1 88 ? -2.945 18.440 16.383 1.00 74.62 88 VAL A CA 1
ATOM 701 C C . VAL A 1 88 ? -1.495 18.315 16.871 1.00 74.62 88 VAL A C 1
ATOM 703 O O . VAL A 1 88 ? -0.996 19.201 17.557 1.00 74.62 88 VAL A O 1
ATOM 706 N N . HIS A 1 89 ? -0.790 17.249 16.480 1.00 75.69 89 HIS A N 1
ATOM 707 C CA . HIS A 1 89 ? 0.503 16.852 17.057 1.00 75.69 89 HIS A CA 1
ATOM 708 C C . HIS A 1 89 ? 1.684 16.914 16.072 1.00 75.69 89 HIS A C 1
ATOM 710 O O . HIS A 1 89 ? 2.699 16.232 16.261 1.00 75.69 89 HIS A O 1
ATOM 716 N N . ILE A 1 90 ? 1.568 17.729 15.018 1.00 75.31 90 ILE A N 1
ATOM 717 C CA . ILE A 1 90 ? 2.679 18.011 14.095 1.00 75.31 90 ILE A CA 1
ATOM 718 C C . ILE A 1 90 ? 3.809 18.707 14.864 1.00 75.31 90 ILE A C 1
ATOM 720 O O . ILE A 1 90 ? 3.564 19.677 15.576 1.00 75.31 90 ILE A O 1
ATOM 724 N N . GLY A 1 91 ? 5.042 18.220 14.696 1.00 76.44 91 GLY A N 1
ATOM 725 C CA . GLY A 1 91 ? 6.232 18.729 15.392 1.00 76.44 91 GLY A CA 1
ATOM 726 C C . GLY A 1 91 ? 6.464 18.125 16.780 1.00 76.44 91 GLY A C 1
ATOM 727 O O . GLY A 1 91 ? 7.308 18.607 17.531 1.00 76.44 91 GLY A O 1
ATOM 728 N N . SER A 1 92 ? 5.713 17.083 17.157 1.00 85.88 92 SER A N 1
ATOM 729 C CA . SER A 1 92 ? 6.080 16.274 18.322 1.00 85.88 92 SER A CA 1
ATOM 730 C C . SER A 1 92 ? 7.302 15.395 18.000 1.00 85.88 92 SER A C 1
ATOM 732 O O . SER A 1 92 ? 7.403 14.898 16.876 1.00 85.88 92 SER A O 1
ATOM 734 N N . PRO A 1 93 ? 8.195 15.108 18.970 1.00 89.44 93 PRO A N 1
ATOM 735 C CA . PRO A 1 93 ? 9.375 14.268 18.728 1.00 89.44 93 PRO A CA 1
ATOM 736 C C . PRO A 1 93 ? 9.040 12.881 18.160 1.00 89.44 93 PRO A C 1
ATOM 738 O O . PRO A 1 93 ? 9.786 12.332 17.353 1.00 89.44 93 PRO A O 1
ATOM 741 N N . ILE A 1 94 ? 7.894 12.322 18.561 1.00 86.00 94 ILE A N 1
ATOM 742 C CA . ILE A 1 94 ? 7.403 11.016 18.101 1.00 86.00 94 ILE A CA 1
ATOM 743 C C . ILE A 1 94 ? 6.943 11.097 16.640 1.00 86.00 94 ILE A C 1
ATOM 745 O O . ILE A 1 94 ? 7.263 10.215 15.843 1.00 86.00 94 ILE A O 1
ATOM 749 N N . TYR A 1 95 ? 6.226 12.163 16.273 1.00 91.06 95 TYR A N 1
ATOM 750 C CA . TYR A 1 95 ? 5.840 12.416 14.886 1.00 91.06 95 TYR A CA 1
ATOM 751 C C . TYR A 1 95 ? 7.066 12.646 14.000 1.00 91.06 95 TYR A C 1
ATOM 753 O O . TYR A 1 95 ? 7.168 12.035 12.940 1.00 91.06 95 TYR A O 1
ATOM 761 N N . ASP A 1 96 ? 8.012 13.478 14.439 1.00 89.81 96 ASP A N 1
ATOM 762 C CA . ASP A 1 96 ? 9.206 13.800 13.658 1.00 89.81 96 ASP A CA 1
ATOM 763 C C . ASP A 1 96 ? 10.078 12.560 13.428 1.00 89.81 96 ASP A C 1
ATOM 765 O O . ASP A 1 96 ? 10.562 12.349 12.316 1.00 89.81 96 ASP A O 1
ATOM 769 N N . ALA A 1 97 ? 10.211 11.686 14.433 1.00 89.88 97 ALA A N 1
ATOM 770 C CA . ALA A 1 97 ? 10.888 10.400 14.284 1.00 89.88 97 ALA A CA 1
ATOM 771 C C . ALA A 1 97 ? 10.177 9.479 13.276 1.00 89.88 97 ALA A C 1
ATOM 773 O O . ALA A 1 97 ? 10.826 8.926 12.386 1.00 89.88 97 ALA A O 1
ATOM 774 N N . ALA A 1 98 ? 8.848 9.348 13.370 1.00 89.62 98 ALA A N 1
ATOM 775 C CA . ALA A 1 98 ? 8.060 8.523 12.452 1.00 89.62 98 ALA A CA 1
ATOM 776 C C . ALA A 1 98 ? 8.094 9.059 11.010 1.00 89.62 98 ALA A C 1
ATOM 778 O O . ALA A 1 98 ? 8.232 8.297 10.052 1.00 89.62 98 ALA A O 1
ATOM 779 N N . LYS A 1 99 ? 8.026 10.382 10.844 1.00 92.94 99 LYS A N 1
ATOM 780 C CA . LYS A 1 99 ? 8.139 11.041 9.544 1.00 92.94 99 LYS A CA 1
ATOM 781 C C . LYS A 1 99 ? 9.535 10.873 8.949 1.00 92.94 99 LYS A C 1
ATOM 783 O O . LYS A 1 99 ? 9.654 10.580 7.763 1.00 92.94 99 LYS A O 1
ATOM 788 N N . LEU A 1 100 ? 10.588 11.015 9.755 1.00 92.94 100 LEU A N 1
ATOM 789 C CA . LEU A 1 100 ? 11.966 10.812 9.308 1.00 92.94 100 LEU A CA 1
ATOM 790 C C . LEU A 1 100 ? 12.195 9.374 8.819 1.00 92.94 100 LEU A C 1
ATOM 792 O O . LEU A 1 100 ? 12.876 9.163 7.813 1.00 92.94 100 LEU A O 1
ATOM 796 N N . GLU A 1 101 ? 11.614 8.388 9.505 1.00 92.94 101 GLU A N 1
ATOM 797 C CA . GLU A 1 101 ? 11.637 6.984 9.088 1.00 92.94 101 GLU A CA 1
ATOM 798 C C . GLU A 1 101 ? 10.942 6.787 7.729 1.00 92.94 101 GLU A C 1
ATOM 800 O O . GLU A 1 101 ? 11.522 6.180 6.820 1.00 92.94 101 GLU A O 1
ATOM 805 N N . ALA A 1 102 ? 9.748 7.365 7.555 1.00 93.88 102 ALA A N 1
ATOM 806 C CA . ALA A 1 102 ? 9.009 7.328 6.293 1.00 93.88 102 ALA A CA 1
ATOM 807 C C . ALA A 1 102 ? 9.790 7.994 5.144 1.00 93.88 102 ALA A C 1
ATOM 809 O O . ALA A 1 102 ? 9.952 7.402 4.074 1.00 93.88 102 ALA A O 1
ATOM 810 N N . ASP A 1 103 ? 10.358 9.181 5.384 1.00 93.75 103 ASP A N 1
ATOM 811 C CA . ASP A 1 103 ? 11.164 9.925 4.411 1.00 93.75 103 ASP A CA 1
ATOM 812 C C . ASP A 1 103 ? 12.423 9.148 4.003 1.00 93.75 103 ASP A C 1
ATOM 814 O O . ASP A 1 103 ? 12.794 9.129 2.826 1.00 93.75 103 ASP A O 1
ATOM 818 N N . LYS A 1 104 ? 13.089 8.481 4.956 1.00 96.31 104 LYS A N 1
ATOM 819 C CA . LYS A 1 104 ? 14.267 7.649 4.677 1.00 96.31 104 LYS A CA 1
ATOM 820 C C . LYS A 1 104 ? 13.907 6.483 3.759 1.00 96.31 104 LYS A C 1
ATOM 822 O O . LYS A 1 104 ? 14.603 6.266 2.765 1.00 96.31 104 LYS A O 1
ATOM 827 N N . MET A 1 105 ? 12.814 5.779 4.058 1.00 95.44 105 MET A N 1
ATOM 828 C CA . MET A 1 105 ? 12.316 4.684 3.223 1.00 95.44 105 MET A CA 1
ATOM 829 C C . MET A 1 105 ? 11.953 5.186 1.823 1.00 95.44 105 MET A C 1
ATOM 831 O O . MET A 1 105 ? 12.396 4.626 0.824 1.00 95.44 105 MET A O 1
ATOM 835 N N . TYR A 1 106 ? 11.211 6.289 1.727 1.00 95.81 106 TYR A N 1
ATOM 836 C CA . TYR A 1 106 ? 10.823 6.868 0.445 1.00 95.81 106 TYR A CA 1
ATOM 837 C C . TYR A 1 106 ? 12.029 7.282 -0.410 1.00 95.81 106 TYR A C 1
ATOM 839 O O . TYR A 1 106 ? 12.069 6.993 -1.607 1.00 95.81 106 TYR A O 1
ATOM 847 N N . ARG A 1 107 ? 13.046 7.916 0.193 1.00 96.31 107 ARG A N 1
ATOM 848 C CA . ARG A 1 107 ? 14.292 8.275 -0.508 1.00 96.31 107 ARG A CA 1
ATOM 849 C C . ARG A 1 107 ? 15.021 7.044 -1.034 1.00 96.31 107 ARG A C 1
ATOM 851 O O . ARG A 1 107 ? 15.499 7.077 -2.165 1.00 96.31 107 ARG A O 1
ATOM 858 N N . GLN A 1 108 ? 15.078 5.972 -0.247 1.00 94.88 108 GLN A N 1
ATOM 859 C CA . GLN A 1 108 ? 15.683 4.714 -0.678 1.00 94.88 108 GLN A CA 1
ATOM 860 C C . GLN A 1 108 ? 14.937 4.122 -1.880 1.00 94.88 108 GLN A C 1
ATOM 862 O O . GLN A 1 108 ? 15.553 3.836 -2.902 1.00 94.88 108 GLN A O 1
ATOM 867 N N . VAL A 1 109 ? 13.606 4.061 -1.816 1.00 95.88 109 VAL A N 1
ATOM 868 C CA . VAL A 1 109 ? 12.768 3.579 -2.926 1.00 95.88 109 VAL A CA 1
ATOM 869 C C . VAL A 1 109 ? 12.928 4.446 -4.176 1.00 95.88 109 VAL A C 1
ATOM 871 O O . VAL A 1 109 ? 12.953 3.932 -5.293 1.00 95.88 109 VAL A O 1
ATOM 874 N N . MET A 1 110 ? 13.075 5.763 -4.017 1.00 94.81 110 MET A N 1
ATOM 875 C CA . MET A 1 110 ? 13.338 6.668 -5.136 1.00 94.81 110 MET A CA 1
ATOM 876 C C . MET A 1 110 ? 14.712 6.445 -5.772 1.00 94.81 110 MET A C 1
ATOM 878 O O . MET A 1 110 ? 14.820 6.510 -6.998 1.00 94.81 110 MET A O 1
ATOM 882 N N . ALA A 1 111 ? 15.739 6.145 -4.975 1.00 95.44 111 ALA A N 1
ATOM 883 C CA . ALA A 1 111 ? 17.046 5.754 -5.493 1.00 95.44 111 ALA A CA 1
ATOM 884 C C . ALA A 1 111 ? 16.964 4.426 -6.267 1.00 95.44 111 ALA A C 1
ATOM 886 O O . ALA A 1 111 ? 17.432 4.356 -7.403 1.00 95.44 111 ALA A O 1
ATOM 887 N N . ASP A 1 112 ? 16.282 3.416 -5.724 1.00 93.38 112 ASP A N 1
ATOM 888 C CA . ASP A 1 112 ? 16.081 2.124 -6.395 1.00 93.38 112 ASP A CA 1
ATOM 889 C C . ASP A 1 112 ? 15.279 2.274 -7.696 1.00 93.38 112 ASP A C 1
ATOM 891 O O . ASP A 1 112 ? 15.615 1.686 -8.729 1.00 93.38 112 ASP A O 1
ATOM 895 N N . ARG A 1 113 ? 14.259 3.140 -7.693 1.00 93.06 113 ARG A N 1
ATOM 896 C CA . ARG A 1 113 ? 13.503 3.522 -8.891 1.00 93.06 113 ARG A CA 1
ATOM 897 C C . ARG A 1 113 ? 14.405 4.184 -9.934 1.00 93.06 113 ARG A C 1
ATOM 899 O O . ARG A 1 113 ? 14.278 3.874 -11.115 1.00 93.06 113 ARG A O 1
ATOM 906 N N . ALA A 1 114 ? 15.314 5.071 -9.534 1.00 93.56 114 ALA A N 1
ATOM 907 C CA . ALA A 1 114 ? 16.263 5.685 -10.462 1.00 93.56 114 ALA A CA 1
ATOM 908 C C . ALA A 1 114 ? 17.201 4.635 -11.087 1.00 93.56 114 ALA A C 1
ATOM 910 O O . ALA A 1 114 ? 17.388 4.619 -12.304 1.00 93.56 114 ALA A O 1
ATOM 911 N N . VAL A 1 115 ? 17.712 3.694 -10.282 1.00 92.38 115 VAL A N 1
ATOM 912 C CA . VAL A 1 115 ? 18.511 2.556 -10.772 1.00 92.38 115 VAL A CA 1
ATOM 913 C C . VAL A 1 115 ? 17.710 1.707 -11.762 1.00 92.38 115 VAL A C 1
ATOM 915 O O . VAL A 1 115 ? 18.245 1.292 -12.792 1.00 92.38 115 VAL A O 1
ATOM 918 N N . LEU A 1 116 ? 16.423 1.472 -11.491 1.00 91.94 116 LEU A N 1
ATOM 919 C CA . LEU A 1 116 ? 15.534 0.726 -12.378 1.00 91.94 116 LEU A CA 1
ATOM 920 C C . LEU A 1 116 ? 15.400 1.387 -13.755 1.00 91.94 116 LEU A C 1
ATOM 922 O O . LEU A 1 116 ? 15.497 0.690 -14.765 1.00 91.94 116 LEU A O 1
ATOM 926 N N . PHE A 1 117 ? 15.212 2.709 -13.804 1.00 87.50 117 PHE A N 1
ATOM 927 C CA . PHE A 1 117 ? 15.139 3.444 -15.071 1.00 87.50 117 PHE A CA 1
ATOM 928 C C . PHE A 1 117 ? 16.466 3.416 -15.828 1.00 87.50 117 PHE A C 1
ATOM 930 O O . PHE A 1 117 ? 16.475 3.178 -17.035 1.00 87.50 117 PHE A O 1
ATOM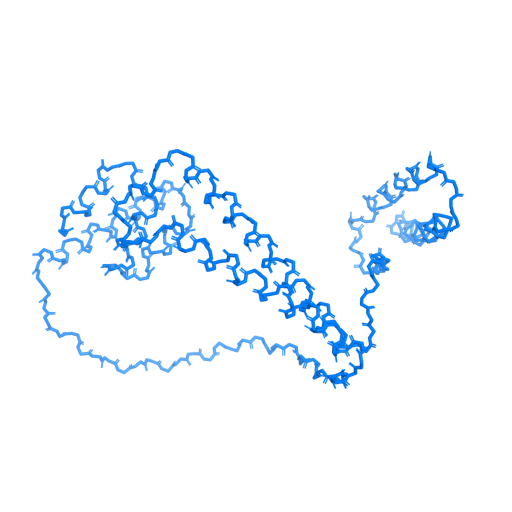 937 N N . ASN A 1 118 ? 17.590 3.546 -15.122 1.00 88.19 118 ASN A N 1
ATOM 938 C CA . ASN A 1 118 ? 18.912 3.490 -15.747 1.00 88.19 118 ASN A CA 1
ATOM 939 C C . ASN A 1 118 ? 19.224 2.112 -16.356 1.00 88.19 118 ASN A C 1
ATOM 941 O O . ASN A 1 118 ? 19.920 2.028 -17.365 1.00 88.19 118 ASN A O 1
ATOM 945 N N . LYS A 1 119 ? 18.663 1.023 -15.809 1.00 84.38 119 LYS A N 1
ATOM 946 C CA . LYS A 1 119 ? 18.815 -0.343 -16.354 1.00 84.38 119 LYS A CA 1
ATOM 947 C C . LYS A 1 119 ? 18.120 -0.572 -17.704 1.00 84.38 119 LYS A C 1
ATOM 949 O O . LYS A 1 119 ? 18.284 -1.645 -18.283 1.00 84.38 119 LYS A O 1
ATOM 954 N N . ALA A 1 120 ? 17.323 0.375 -18.190 1.00 80.06 120 ALA A N 1
ATOM 955 C CA . ALA A 1 120 ? 16.656 0.306 -19.489 1.00 80.06 120 ALA A CA 1
ATOM 956 C C . ALA A 1 120 ? 16.767 1.638 -20.247 1.00 80.06 120 ALA A C 1
ATOM 958 O O . ALA A 1 120 ? 15.805 2.063 -20.884 1.00 80.06 120 ALA A O 1
ATOM 959 N N . SER A 1 121 ? 17.917 2.315 -20.140 1.00 78.81 121 SER A N 1
ATOM 960 C CA . SER A 1 121 ? 18.135 3.579 -20.847 1.00 78.81 121 SER A CA 1
ATOM 961 C C . SER A 1 121 ? 18.038 3.388 -22.362 1.00 78.81 121 SER A C 1
ATOM 963 O O . SER A 1 121 ? 18.640 2.469 -22.918 1.00 78.81 121 SER A O 1
ATOM 965 N N . CYS A 1 122 ? 17.318 4.292 -23.027 1.00 72.00 122 CYS A N 1
ATOM 966 C CA . CYS A 1 122 ? 17.203 4.340 -24.486 1.00 72.00 122 CYS A CA 1
ATOM 967 C C . CYS A 1 122 ? 18.533 4.688 -25.179 1.00 72.00 122 CYS A C 1
ATOM 969 O O . CYS A 1 122 ? 18.647 4.532 -26.389 1.00 72.00 122 CYS A O 1
ATOM 971 N N . GLU A 1 123 ? 19.514 5.179 -24.421 1.00 75.88 123 GLU A N 1
ATOM 972 C CA . GLU A 1 123 ? 20.828 5.603 -24.917 1.00 75.88 123 GLU A CA 1
ATOM 973 C C . GLU A 1 123 ? 21.875 4.477 -24.862 1.00 75.88 123 GLU A C 1
ATOM 975 O O . GLU A 1 123 ? 23.002 4.649 -25.323 1.00 75.88 123 GLU A O 1
ATOM 980 N N . ALA A 1 124 ? 21.532 3.319 -24.286 1.00 75.75 124 ALA A N 1
ATOM 981 C CA . ALA A 1 124 ? 22.451 2.194 -24.188 1.00 75.75 124 ALA A CA 1
ATOM 982 C C . ALA A 1 124 ? 22.635 1.507 -25.553 1.00 75.75 124 ALA A C 1
ATOM 984 O O . ALA A 1 124 ? 21.668 1.152 -26.220 1.00 75.75 124 ALA A O 1
ATOM 985 N N . TYR A 1 125 ? 23.893 1.275 -25.940 1.00 75.62 125 TYR A N 1
ATOM 986 C CA . TYR A 1 125 ? 24.255 0.578 -27.184 1.00 75.62 125 TYR A CA 1
ATOM 987 C C . TYR A 1 125 ? 23.933 -0.930 -27.147 1.00 75.62 125 TYR A C 1
ATOM 989 O O . TYR A 1 125 ? 23.796 -1.580 -28.179 1.00 75.62 125 TYR A O 1
ATOM 997 N N . GLU A 1 126 ? 23.820 -1.501 -25.949 1.00 79.38 126 GLU A N 1
ATOM 998 C CA . GLU A 1 126 ? 23.535 -2.919 -25.735 1.00 79.38 126 GLU A CA 1
ATOM 999 C C . GLU A 1 126 ? 22.030 -3.180 -25.619 1.00 79.38 126 GLU A C 1
ATOM 1001 O O . GLU A 1 126 ? 21.321 -2.406 -24.977 1.00 79.38 126 GLU A O 1
ATOM 1006 N N . ASP A 1 127 ? 21.554 -4.319 -26.138 1.00 79.31 127 ASP A N 1
ATOM 1007 C CA . ASP A 1 127 ? 20.144 -4.710 -26.024 1.00 79.31 127 ASP A CA 1
ATOM 1008 C C . ASP A 1 127 ? 19.725 -4.851 -24.540 1.00 79.31 127 ASP A C 1
ATOM 1010 O O . ASP A 1 127 ? 20.219 -5.731 -23.819 1.00 79.31 127 ASP A O 1
ATOM 1014 N N . PRO A 1 128 ? 18.795 -4.012 -24.045 1.00 76.81 128 PRO A N 1
ATOM 1015 C CA . PRO A 1 128 ? 18.316 -4.079 -22.669 1.00 76.81 128 PRO A CA 1
ATOM 1016 C C . PRO A 1 128 ? 17.351 -5.252 -22.420 1.00 76.81 128 PRO A C 1
ATOM 1018 O O . PRO A 1 128 ? 16.844 -5.387 -21.300 1.00 76.81 128 PRO A O 1
ATOM 1021 N N . ASN A 1 129 ? 17.061 -6.078 -23.433 1.00 85.12 129 ASN A N 1
ATOM 1022 C CA . ASN A 1 129 ? 16.091 -7.175 -23.376 1.00 85.12 129 ASN A CA 1
ATOM 1023 C C . ASN A 1 129 ? 16.718 -8.572 -23.349 1.00 85.12 129 ASN A C 1
ATOM 1025 O O . ASN A 1 129 ? 16.013 -9.565 -23.542 1.00 85.12 129 ASN A O 1
ATOM 1029 N N . THR A 1 130 ? 18.008 -8.687 -23.031 1.00 86.75 130 THR A N 1
ATOM 1030 C CA . THR A 1 130 ? 18.591 -10.003 -22.752 1.00 86.75 130 THR A CA 1
ATOM 1031 C C . THR A 1 130 ? 17.908 -10.653 -21.533 1.00 86.75 130 THR A C 1
ATOM 1033 O O . THR A 1 130 ? 17.543 -9.950 -20.580 1.00 86.75 130 THR A O 1
ATOM 1036 N N . PRO A 1 131 ? 17.720 -11.990 -21.514 1.00 87.75 131 PRO A N 1
ATOM 1037 C CA . PRO A 1 131 ? 16.937 -12.669 -20.476 1.00 87.75 131 PRO A CA 1
ATOM 1038 C C . PRO A 1 131 ? 17.371 -12.351 -19.037 1.00 87.75 131 PRO A C 1
ATOM 1040 O O . PRO A 1 131 ? 16.527 -12.171 -18.157 1.00 87.75 131 PRO A O 1
ATOM 1043 N N . ASP A 1 132 ? 18.675 -12.224 -18.792 1.00 87.31 132 ASP A N 1
ATOM 1044 C CA . ASP A 1 132 ? 19.215 -11.935 -17.460 1.00 87.31 132 ASP A CA 1
ATOM 1045 C C . ASP A 1 132 ? 18.961 -10.488 -17.023 1.00 87.31 132 ASP A C 1
ATOM 1047 O O . ASP A 1 132 ? 18.624 -10.229 -15.862 1.00 87.31 132 ASP A O 1
ATOM 1051 N N . ARG A 1 133 ? 19.037 -9.533 -17.961 1.00 85.06 133 ARG A N 1
ATOM 1052 C CA . ARG A 1 133 ? 18.714 -8.121 -17.703 1.00 85.06 133 ARG A CA 1
ATOM 1053 C C . ARG A 1 133 ? 17.233 -7.939 -17.420 1.00 85.06 133 ARG A C 1
ATOM 1055 O O . ARG A 1 133 ? 16.882 -7.217 -16.487 1.00 85.06 133 ARG A O 1
ATOM 1062 N N . VAL A 1 134 ? 16.377 -8.648 -18.158 1.00 88.06 134 VAL A N 1
ATOM 1063 C CA . VAL A 1 134 ? 14.932 -8.678 -17.907 1.00 88.06 134 VAL A CA 1
ATOM 1064 C C . VAL A 1 134 ? 14.652 -9.218 -16.506 1.00 88.06 134 VAL A C 1
ATOM 1066 O O . VAL A 1 134 ? 13.980 -8.539 -15.736 1.00 88.06 134 VAL A O 1
ATOM 1069 N N . LYS A 1 135 ? 15.228 -10.365 -16.119 1.00 90.56 135 LYS A N 1
ATOM 1070 C CA . LYS A 1 135 ? 15.057 -10.931 -14.767 1.00 90.56 135 LYS A CA 1
ATOM 1071 C C . LYS A 1 135 ? 15.516 -9.973 -13.663 1.00 90.56 135 LYS A C 1
ATOM 1073 O O . LYS A 1 135 ? 14.780 -9.755 -12.701 1.00 90.56 135 LYS A O 1
ATOM 1078 N N . SER A 1 136 ? 16.702 -9.375 -13.805 1.00 89.06 136 SER A N 1
ATOM 1079 C CA . SER A 1 136 ? 17.232 -8.402 -12.838 1.00 89.06 136 SER A CA 1
ATOM 1080 C C . SER A 1 136 ? 16.318 -7.178 -12.701 1.00 89.06 136 SER A C 1
ATOM 1082 O O . SER A 1 136 ? 16.022 -6.751 -11.585 1.00 89.06 136 SER A O 1
ATOM 1084 N N . ARG A 1 137 ? 15.826 -6.643 -13.826 1.00 91.56 137 ARG A N 1
ATOM 1085 C CA . ARG A 1 137 ? 14.916 -5.491 -13.864 1.00 91.56 137 ARG A CA 1
ATOM 1086 C C . ARG A 1 137 ? 13.549 -5.822 -13.270 1.00 91.56 137 ARG A C 1
ATOM 1088 O O . ARG A 1 137 ? 13.023 -5.025 -12.504 1.00 91.56 137 ARG A O 1
ATOM 1095 N N . SER A 1 138 ? 12.993 -6.995 -13.576 1.00 92.12 138 SER A N 1
ATOM 1096 C CA . SER A 1 138 ? 11.718 -7.457 -13.019 1.00 92.12 138 SER A CA 1
ATOM 1097 C C . SER A 1 138 ? 11.772 -7.581 -11.500 1.00 92.12 138 SER A C 1
ATOM 1099 O O . SER A 1 138 ? 10.849 -7.125 -10.833 1.00 92.12 138 SER A O 1
ATOM 1101 N N . LYS A 1 139 ? 12.858 -8.138 -10.948 1.00 93.75 139 LYS A N 1
ATOM 1102 C CA . LYS A 1 139 ? 13.046 -8.210 -9.495 1.00 93.75 139 LYS A CA 1
ATOM 1103 C C . LYS A 1 139 ? 13.082 -6.814 -8.870 1.00 93.75 139 LYS A C 1
ATOM 1105 O O . LYS A 1 139 ? 12.284 -6.526 -7.989 1.00 93.75 139 LYS A O 1
ATOM 1110 N N . LEU A 1 140 ? 13.931 -5.929 -9.397 1.00 93.31 140 LEU A N 1
ATOM 1111 C CA . LEU A 1 140 ? 14.050 -4.563 -8.884 1.00 93.31 140 LEU A CA 1
ATOM 1112 C C . LEU A 1 140 ? 12.728 -3.781 -8.997 1.00 93.31 140 LEU A C 1
ATOM 1114 O O . LEU A 1 140 ? 12.396 -2.998 -8.116 1.00 93.31 140 LEU A O 1
ATOM 1118 N N . ALA A 1 141 ? 11.941 -4.007 -10.052 1.00 94.19 141 ALA A N 1
ATOM 1119 C CA . ALA A 1 141 ? 10.625 -3.391 -10.199 1.00 94.19 141 ALA A CA 1
ATOM 1120 C C . ALA A 1 141 ? 9.645 -3.840 -9.103 1.00 94.19 141 ALA A C 1
ATOM 1122 O O . ALA A 1 141 ? 8.903 -3.012 -8.576 1.00 94.19 141 ALA A O 1
ATOM 1123 N N . LEU A 1 142 ? 9.652 -5.128 -8.744 1.00 95.00 142 LEU A N 1
ATOM 1124 C CA . LEU A 1 142 ? 8.845 -5.643 -7.636 1.00 95.00 142 LEU A CA 1
ATOM 1125 C C . LEU A 1 142 ? 9.303 -5.056 -6.297 1.00 95.00 142 LEU A C 1
ATOM 1127 O O . LEU A 1 142 ? 8.459 -4.589 -5.533 1.00 95.00 142 LEU A O 1
ATOM 1131 N N . ASP A 1 143 ? 10.616 -4.998 -6.065 1.00 92.75 143 ASP A N 1
ATOM 1132 C CA . ASP A 1 143 ? 11.204 -4.433 -4.846 1.00 92.75 143 ASP A CA 1
ATOM 1133 C C . ASP A 1 143 ? 10.816 -2.950 -4.674 1.00 92.75 143 ASP A C 1
ATOM 1135 O O . ASP A 1 143 ? 10.419 -2.530 -3.588 1.00 92.75 143 ASP A O 1
ATOM 1139 N N . VAL A 1 144 ? 10.827 -2.162 -5.759 1.00 95.06 144 VAL A N 1
ATOM 1140 C CA . VAL A 1 144 ? 10.382 -0.755 -5.758 1.00 95.06 144 VAL A CA 1
ATOM 1141 C C . VAL A 1 144 ? 8.894 -0.635 -5.413 1.00 95.06 144 VAL A C 1
ATOM 1143 O O . VAL A 1 144 ? 8.514 0.215 -4.606 1.00 95.06 144 VAL A O 1
ATOM 1146 N N . VAL A 1 145 ? 8.033 -1.478 -5.994 1.00 93.94 145 VAL A N 1
ATOM 1147 C CA . VAL A 1 145 ? 6.587 -1.468 -5.700 1.00 93.94 145 VAL A CA 1
ATOM 1148 C C . VAL A 1 145 ? 6.320 -1.829 -4.239 1.00 93.94 145 VAL A C 1
ATOM 1150 O O . VAL A 1 145 ? 5.513 -1.173 -3.577 1.00 93.94 145 VAL A O 1
ATOM 1153 N N . GLU A 1 146 ? 6.993 -2.853 -3.715 1.00 92.69 146 GLU A N 1
ATOM 1154 C CA . GLU A 1 146 ? 6.871 -3.241 -2.311 1.00 92.69 146 GLU A CA 1
ATOM 1155 C C . GLU A 1 146 ? 7.416 -2.152 -1.377 1.00 92.69 146 GLU A C 1
ATOM 1157 O O . GLU A 1 146 ? 6.791 -1.826 -0.366 1.00 92.69 146 GLU A O 1
ATOM 1162 N N . GLY A 1 147 ? 8.531 -1.527 -1.750 1.00 92.75 147 GLY A N 1
ATOM 1163 C CA . GLY A 1 147 ? 9.105 -0.389 -1.046 1.00 92.75 147 GLY A CA 1
ATOM 1164 C C . GLY A 1 147 ? 8.137 0.791 -0.943 1.00 92.75 147 GLY A C 1
ATOM 1165 O O . GLY A 1 147 ? 7.966 1.342 0.144 1.00 92.75 147 GLY A O 1
ATOM 1166 N N . TYR A 1 148 ? 7.427 1.141 -2.024 1.00 93.19 148 TYR A N 1
ATOM 1167 C CA . TYR A 1 148 ? 6.391 2.181 -1.976 1.00 93.19 148 TYR A CA 1
ATOM 1168 C C . TYR A 1 148 ? 5.249 1.833 -1.023 1.00 93.19 148 TYR A C 1
ATOM 1170 O O . TYR A 1 148 ? 4.776 2.712 -0.305 1.00 93.19 148 TYR A O 1
ATOM 1178 N N . ARG A 1 149 ? 4.819 0.564 -0.972 1.00 91.00 149 ARG A N 1
ATOM 1179 C CA . ARG A 1 149 ? 3.798 0.126 -0.004 1.00 91.00 149 ARG A CA 1
ATOM 1180 C C . ARG A 1 149 ? 4.279 0.310 1.433 1.00 91.00 149 ARG A C 1
ATOM 1182 O O . ARG A 1 149 ? 3.531 0.826 2.256 1.00 91.00 149 ARG A O 1
ATOM 1189 N N . LYS A 1 150 ? 5.534 -0.051 1.721 1.00 91.75 150 LYS A N 1
ATOM 1190 C CA . LYS A 1 150 ? 6.148 0.140 3.046 1.00 91.75 150 LYS A CA 1
ATOM 1191 C C . LYS A 1 150 ? 6.255 1.620 3.413 1.00 91.75 150 LYS A C 1
ATOM 1193 O O . LYS A 1 150 ? 5.871 1.996 4.514 1.00 91.75 150 LYS A O 1
ATOM 1198 N N . ALA A 1 151 ? 6.716 2.464 2.488 1.00 92.69 151 ALA A N 1
ATOM 1199 C CA . ALA A 1 151 ? 6.778 3.910 2.698 1.00 92.69 151 ALA A CA 1
ATOM 1200 C C . ALA A 1 151 ? 5.384 4.508 2.962 1.00 92.69 151 ALA A C 1
ATOM 1202 O O . ALA A 1 151 ? 5.229 5.300 3.885 1.00 92.69 151 ALA A O 1
ATOM 1203 N N . SER A 1 152 ? 4.364 4.085 2.205 1.00 91.69 152 SER A N 1
ATOM 1204 C CA . SER A 1 152 ? 2.971 4.511 2.412 1.00 91.69 152 SER A CA 1
ATOM 1205 C C . SER A 1 152 ? 2.474 4.159 3.813 1.00 91.69 152 SER A C 1
ATOM 1207 O O . SER A 1 152 ? 1.957 5.028 4.505 1.00 91.69 152 SER A O 1
ATOM 1209 N N . ALA A 1 153 ? 2.700 2.923 4.270 1.00 89.81 153 ALA A N 1
ATOM 1210 C CA . ALA A 1 153 ? 2.305 2.494 5.612 1.00 89.81 153 ALA A CA 1
ATOM 1211 C C . ALA A 1 153 ? 3.009 3.303 6.722 1.00 89.81 153 ALA A C 1
ATOM 1213 O O . ALA A 1 153 ? 2.409 3.619 7.749 1.00 89.81 153 ALA A O 1
ATOM 1214 N N . LEU A 1 154 ? 4.275 3.683 6.517 1.00 91.06 154 LEU A N 1
ATOM 1215 C CA . LEU A 1 154 ? 5.001 4.551 7.449 1.00 91.06 154 LEU A CA 1
ATOM 1216 C C . LEU A 1 154 ? 4.442 5.982 7.469 1.00 91.06 154 LEU A C 1
ATOM 1218 O O . LEU A 1 154 ? 4.349 6.577 8.542 1.00 91.06 154 LEU A O 1
ATOM 1222 N N . TYR A 1 155 ? 4.021 6.522 6.321 1.00 93.50 155 TYR A N 1
ATOM 1223 C CA . TYR A 1 155 ? 3.328 7.813 6.278 1.00 93.50 155 TYR A CA 1
ATOM 1224 C C . TYR A 1 155 ? 1.951 7.751 6.942 1.00 93.50 155 TYR A C 1
ATOM 1226 O O . TYR A 1 155 ? 1.616 8.656 7.697 1.00 93.50 155 TYR A O 1
ATOM 1234 N N . GLU A 1 156 ? 1.191 6.672 6.759 1.00 89.50 156 GLU A N 1
ATOM 1235 C CA . GLU A 1 156 ? -0.079 6.463 7.470 1.00 89.50 156 GLU A CA 1
ATOM 1236 C C . GLU A 1 156 ? 0.126 6.411 8.990 1.00 89.50 156 GLU A C 1
ATOM 1238 O O . GLU A 1 156 ? -0.628 7.026 9.746 1.00 89.50 156 GLU A O 1
ATOM 1243 N N . LYS A 1 157 ? 1.192 5.745 9.451 1.00 88.19 157 LYS A N 1
ATOM 1244 C CA . LYS A 1 157 ? 1.604 5.748 10.861 1.00 88.19 157 LYS A CA 1
ATOM 1245 C C . LYS A 1 157 ? 1.947 7.158 11.352 1.00 88.19 157 LYS A C 1
ATOM 1247 O O . LYS A 1 157 ? 1.515 7.543 12.439 1.00 88.19 157 LYS A O 1
ATOM 1252 N N . ALA A 1 158 ? 2.703 7.932 10.574 1.00 89.62 158 ALA A N 1
ATOM 1253 C CA . ALA A 1 158 ? 3.039 9.313 10.915 1.00 89.62 158 ALA A CA 1
ATOM 1254 C C . ALA A 1 158 ? 1.786 10.206 10.966 1.00 89.62 158 ALA A C 1
ATOM 1256 O O . ALA A 1 158 ? 1.624 10.976 11.911 1.00 89.62 158 ALA A O 1
ATOM 1257 N N . ASP A 1 159 ? 0.863 10.054 10.016 1.00 87.69 159 ASP A N 1
ATOM 1258 C CA . ASP A 1 159 ? -0.418 10.764 9.987 1.00 87.69 159 ASP A CA 1
ATOM 1259 C C . ASP A 1 159 ? -1.300 10.399 11.184 1.00 87.69 159 ASP A C 1
ATOM 1261 O O . ASP A 1 159 ? -1.936 11.272 11.781 1.00 87.69 159 ASP A O 1
ATOM 1265 N N . TYR A 1 160 ? -1.317 9.123 11.577 1.00 85.12 160 TYR A N 1
ATOM 1266 C CA . TYR A 1 160 ? -2.013 8.675 12.778 1.00 85.12 160 TYR A CA 1
ATOM 1267 C C . TYR A 1 160 ? -1.449 9.356 14.027 1.00 85.12 160 TYR A C 1
ATOM 1269 O O . TYR A 1 160 ? -2.216 9.900 14.822 1.00 85.12 160 TYR A O 1
ATOM 1277 N N . ILE A 1 161 ? -0.121 9.403 14.176 1.00 86.31 161 ILE A N 1
ATOM 1278 C CA . ILE A 1 161 ? 0.540 10.106 15.287 1.00 86.31 161 ILE A CA 1
ATOM 1279 C C . ILE A 1 161 ? 0.227 11.607 15.228 1.00 86.31 161 ILE A C 1
ATOM 1281 O O . ILE A 1 161 ? -0.068 12.211 16.255 1.00 86.31 161 ILE A O 1
ATOM 1285 N N . ALA A 1 162 ? 0.216 12.218 14.042 1.00 86.38 162 ALA A N 1
ATOM 1286 C CA . ALA A 1 162 ? -0.117 13.632 13.881 1.00 86.38 162 ALA A CA 1
ATOM 1287 C C . ALA A 1 162 ? -1.547 13.958 14.349 1.00 86.38 162 ALA A C 1
ATOM 1289 O O . ALA A 1 162 ? -1.803 15.061 14.837 1.00 86.38 162 ALA A O 1
ATOM 1290 N N . ARG A 1 163 ? -2.482 13.010 14.206 1.00 83.81 163 ARG A N 1
ATOM 1291 C CA . ARG A 1 163 ? -3.884 13.159 14.626 1.00 83.81 163 ARG A CA 1
ATOM 1292 C C . ARG A 1 163 ? -4.115 12.798 16.093 1.00 83.81 163 ARG A C 1
ATOM 1294 O O . ARG A 1 163 ? -4.880 13.488 16.752 1.00 83.81 163 ARG A O 1
ATOM 1301 N N . THR A 1 164 ? -3.475 11.743 16.591 1.00 82.06 164 THR A N 1
ATOM 1302 C CA . THR A 1 164 ? -3.781 11.135 17.904 1.00 82.06 164 THR A CA 1
ATOM 1303 C C . THR A 1 164 ? -2.721 11.386 18.977 1.00 82.06 164 THR A C 1
ATOM 1305 O O . THR A 1 164 ? -2.972 11.149 20.155 1.00 82.06 164 THR A O 1
ATOM 1308 N N . GLY A 1 165 ? -1.519 11.815 18.586 1.00 79.12 165 GLY A N 1
ATOM 1309 C CA . GLY A 1 165 ? -0.378 12.000 19.483 1.00 79.12 165 GLY A CA 1
ATOM 1310 C C . GLY A 1 165 ? 0.252 10.694 19.982 1.00 79.12 165 GLY A C 1
ATOM 1311 O O . GLY A 1 165 ? 1.161 10.744 20.805 1.00 79.12 165 GLY A O 1
ATOM 1312 N N . SER A 1 166 ? -0.206 9.535 19.497 1.00 80.25 166 SER A N 1
ATOM 1313 C CA . SER A 1 166 ? 0.230 8.210 19.952 1.00 80.25 166 SER A CA 1
ATOM 1314 C C . SER A 1 166 ? 0.663 7.329 18.784 1.00 80.25 166 SER A C 1
ATOM 1316 O O . SER A 1 166 ? 0.151 7.452 17.673 1.00 80.25 166 SER A O 1
ATOM 1318 N N . VAL A 1 167 ? 1.613 6.423 19.027 1.00 79.50 167 VAL A N 1
ATOM 1319 C CA . VAL A 1 167 ? 2.019 5.420 18.033 1.00 79.50 167 VAL A CA 1
ATOM 1320 C C . VAL A 1 167 ? 0.864 4.425 17.867 1.00 79.50 167 VAL A C 1
ATOM 1322 O O . VAL A 1 167 ? 0.332 3.975 18.882 1.00 79.50 167 VAL A O 1
ATOM 1325 N N . PRO A 1 168 ? 0.448 4.074 16.634 1.00 71.81 168 PRO A N 1
ATOM 1326 C CA . PRO A 1 168 ? -0.520 3.003 16.453 1.00 71.81 168 PRO A CA 1
ATOM 1327 C C . PRO A 1 168 ? 0.113 1.728 17.008 1.00 71.81 168 PRO A C 1
ATOM 1329 O O . PRO A 1 168 ? 1.163 1.298 16.523 1.00 71.81 168 PRO A O 1
ATOM 1332 N N . ASN A 1 169 ? -0.473 1.179 18.074 1.00 65.06 169 ASN A N 1
ATOM 1333 C CA . ASN A 1 169 ? -0.028 -0.087 18.637 1.00 65.06 169 ASN A CA 1
ATOM 1334 C C . ASN A 1 169 ? -0.079 -1.127 17.514 1.00 65.06 169 ASN A C 1
ATOM 1336 O O . ASN A 1 169 ? -1.140 -1.434 16.985 1.00 65.06 169 ASN A O 1
ATOM 1340 N N . THR A 1 170 ? 1.086 -1.646 17.128 1.00 50.09 170 THR A N 1
ATOM 1341 C CA . THR A 1 170 ? 1.230 -2.753 16.168 1.00 50.09 170 THR A CA 1
ATOM 1342 C C . THR A 1 170 ? 0.660 -4.071 16.690 1.00 50.09 170 THR A C 1
ATOM 1344 O O . THR A 1 170 ? 0.619 -5.060 15.964 1.00 50.09 170 THR A O 1
ATOM 1347 N N . GLU A 1 171 ? 0.198 -4.091 17.935 1.00 45.16 171 GLU A N 1
ATOM 1348 C CA . GLU A 1 171 ? -0.751 -5.083 18.399 1.00 45.16 171 GLU A CA 1
ATOM 1349 C C . GLU A 1 171 ? -2.130 -4.604 17.962 1.00 45.16 171 GLU A C 1
ATOM 1351 O O . GLU A 1 171 ? -2.713 -3.716 18.582 1.00 45.16 171 GLU A O 1
ATOM 1356 N N . GLU A 1 172 ? -2.647 -5.183 16.878 1.00 41.97 172 GLU A N 1
ATOM 1357 C CA . GLU A 1 172 ? -4.081 -5.229 16.611 1.00 41.97 172 GLU A CA 1
ATOM 1358 C C . GLU A 1 172 ? -4.781 -5.951 17.779 1.00 41.97 172 GLU A C 1
ATOM 1360 O O . GLU A 1 172 ? -5.350 -7.032 17.640 1.00 41.97 172 GLU A O 1
ATOM 1365 N N . THR A 1 173 ? -4.830 -5.321 18.948 1.00 42.44 173 THR A N 1
ATOM 1366 C CA . THR A 1 173 ? -6.029 -5.335 19.765 1.00 42.44 173 THR A CA 1
ATOM 1367 C C . THR A 1 173 ? -7.009 -4.450 19.009 1.00 42.44 173 THR A C 1
ATOM 1369 O O . THR A 1 173 ? -7.328 -3.332 19.406 1.00 42.44 173 THR A O 1
ATOM 1372 N N . HIS A 1 174 ? -7.486 -4.946 17.863 1.00 43.66 174 HIS A N 1
ATOM 1373 C CA . HIS A 1 174 ? -8.838 -4.625 17.478 1.00 43.66 174 HIS A CA 1
ATOM 1374 C C . HIS A 1 174 ? -9.672 -5.083 18.679 1.00 43.66 174 HIS A C 1
ATOM 1376 O O . HIS A 1 174 ? -10.035 -6.254 18.805 1.00 43.66 174 HIS A O 1
ATOM 1382 N N . GLU A 1 175 ? -9.962 -4.161 19.597 1.00 47.88 175 GLU A N 1
ATOM 1383 C CA . GLU A 1 175 ? -11.275 -4.130 20.212 1.00 47.88 175 GLU A CA 1
ATOM 1384 C C . GLU A 1 175 ? -12.240 -4.008 19.030 1.00 47.88 175 GLU A C 1
ATOM 1386 O O . GLU A 1 175 ? -12.674 -2.924 18.654 1.00 47.88 175 GLU A O 1
ATOM 1391 N N . GLU A 1 176 ? -12.469 -5.127 18.328 1.00 56.59 176 GLU A N 1
ATOM 1392 C CA . GLU A 1 176 ? -13.582 -5.243 17.412 1.00 56.59 176 GLU A CA 1
ATOM 1393 C C . GLU A 1 176 ? -14.767 -4.844 18.274 1.00 56.59 176 GLU A C 1
ATOM 1395 O O . GLU A 1 176 ? -15.005 -5.451 19.321 1.00 56.59 176 GLU A O 1
ATOM 1400 N N . ASP A 1 177 ? -15.438 -3.757 17.909 1.00 59.56 177 ASP A N 1
ATOM 1401 C CA . ASP A 1 177 ? -16.596 -3.291 18.645 1.00 59.56 177 ASP A CA 1
ATOM 1402 C C . ASP A 1 177 ? -17.723 -4.306 18.408 1.00 59.56 177 ASP A C 1
ATOM 1404 O O . ASP A 1 177 ? -18.579 -4.169 17.531 1.00 59.56 177 ASP A O 1
ATOM 1408 N N . TYR A 1 178 ? -17.662 -5.418 19.149 1.00 67.44 178 TYR A N 1
ATOM 1409 C CA . TYR A 1 178 ? -18.547 -6.571 19.028 1.00 67.44 178 TYR A CA 1
ATOM 1410 C C . TYR A 1 178 ? -20.005 -6.179 19.325 1.00 67.44 178 TYR A C 1
ATOM 1412 O O . TYR A 1 178 ? -20.932 -6.927 18.997 1.00 67.44 178 TYR A O 1
ATOM 1420 N N . ALA A 1 179 ? -20.223 -4.994 19.909 1.00 68.25 179 ALA A N 1
ATOM 1421 C CA . ALA A 1 179 ? -21.536 -4.390 20.064 1.00 68.25 179 ALA A CA 1
ATOM 1422 C C . ALA A 1 179 ? -22.167 -4.037 18.704 1.00 68.25 179 ALA A C 1
ATOM 1424 O O . ALA A 1 179 ? -23.355 -4.285 18.505 1.00 68.25 179 ALA A O 1
ATOM 1425 N N . ALA A 1 180 ? -21.382 -3.567 17.732 1.00 72.62 180 ALA A N 1
ATOM 1426 C CA . ALA A 1 180 ? -21.864 -3.134 16.418 1.00 72.62 180 ALA A CA 1
ATOM 1427 C C . ALA A 1 180 ? -22.014 -4.272 15.383 1.00 72.62 180 ALA A C 1
ATOM 1429 O O . ALA A 1 180 ? -22.453 -4.035 14.255 1.00 72.62 180 ALA A O 1
ATOM 1430 N N . LEU A 1 181 ? -21.671 -5.521 15.730 1.00 79.50 181 LEU A N 1
ATOM 1431 C CA . LEU A 1 181 ? -21.799 -6.660 14.811 1.00 79.50 181 LEU A CA 1
ATOM 1432 C C . LEU A 1 181 ? -23.263 -6.906 14.399 1.00 79.50 181 LEU A C 1
ATOM 1434 O O . LEU A 1 181 ? -24.124 -6.992 15.273 1.00 79.50 181 LEU A O 1
ATOM 1438 N N . PRO A 1 182 ? -23.566 -7.103 13.101 1.00 81.81 182 PRO A N 1
ATOM 1439 C CA . PRO A 1 182 ? -24.893 -7.536 12.664 1.00 81.81 182 PRO A CA 1
ATOM 1440 C C . PRO A 1 182 ? -25.252 -8.928 13.206 1.00 81.81 182 PRO A C 1
ATOM 1442 O O . PRO A 1 182 ? -24.416 -9.834 13.174 1.00 81.81 182 PRO A O 1
ATOM 1445 N N . ASP A 1 183 ? -26.509 -9.135 13.611 1.00 84.44 183 ASP A N 1
ATOM 1446 C CA . ASP A 1 183 ? -26.960 -10.364 14.293 1.00 84.44 183 ASP A CA 1
ATOM 1447 C C . ASP A 1 183 ? -26.689 -11.653 13.498 1.00 84.44 183 ASP A C 1
ATOM 1449 O O . ASP A 1 183 ? -26.285 -12.675 14.055 1.00 84.44 183 ASP A O 1
ATOM 1453 N N . ILE A 1 184 ? -26.807 -11.587 12.169 1.00 82.94 184 ILE A N 1
ATOM 1454 C CA . ILE A 1 184 ? -26.546 -12.702 11.240 1.00 82.94 184 ILE A CA 1
ATOM 1455 C C . ILE A 1 184 ? -25.098 -13.218 11.366 1.00 82.94 184 ILE A C 1
ATOM 1457 O O . ILE A 1 184 ? -24.820 -14.391 11.108 1.00 82.94 184 ILE A O 1
ATOM 1461 N N . ARG A 1 185 ? -24.157 -12.358 11.777 1.00 83.94 185 ARG A N 1
ATOM 1462 C CA . ARG A 1 185 ? -22.735 -12.698 11.910 1.00 83.94 185 ARG A CA 1
ATOM 1463 C C . ARG A 1 185 ? -22.351 -13.203 13.299 1.00 83.94 185 ARG A C 1
ATOM 1465 O O . ARG A 1 185 ? -21.262 -13.751 13.432 1.00 83.94 185 ARG A O 1
ATOM 1472 N N . LEU A 1 186 ? -23.228 -13.115 14.302 1.00 85.19 186 LEU A N 1
ATOM 1473 C CA . LEU A 1 186 ? -22.908 -13.511 15.680 1.00 85.19 186 LEU A CA 1
ATOM 1474 C C . LEU A 1 186 ? -22.464 -14.974 15.786 1.00 85.19 186 LEU A C 1
ATOM 1476 O O . LEU A 1 186 ? -21.393 -15.256 16.317 1.00 85.19 186 LEU A O 1
ATOM 1480 N N . LYS A 1 187 ? -23.243 -15.915 15.237 1.00 86.31 187 LYS A N 1
ATOM 1481 C CA . LYS A 1 187 ? -22.938 -17.353 15.326 1.00 86.31 187 LYS A CA 1
ATOM 1482 C C . LYS A 1 187 ? -21.629 -17.741 14.607 1.00 86.31 187 LYS A C 1
ATOM 1484 O O . LYS A 1 187 ? -20.819 -18.446 15.217 1.00 86.31 187 LYS A O 1
ATOM 1489 N N . PRO A 1 188 ? -21.361 -17.283 13.364 1.00 87.06 188 PRO A N 1
ATOM 1490 C CA . PRO A 1 188 ? -20.047 -17.448 12.738 1.00 87.06 188 PRO A CA 1
ATOM 1491 C C . PRO A 1 188 ? -18.893 -16.868 13.568 1.00 87.06 188 PRO A C 1
ATOM 1493 O O . PRO A 1 188 ? -17.870 -17.534 13.735 1.00 87.06 188 PRO A O 1
ATOM 1496 N N . THR A 1 189 ? -19.062 -15.665 14.126 1.00 85.31 189 THR A N 1
ATOM 1497 C CA . THR A 1 189 ? -18.025 -14.993 14.923 1.00 85.31 189 THR A CA 1
ATOM 1498 C C . THR A 1 189 ? -17.727 -15.740 16.225 1.00 85.31 189 THR A C 1
ATOM 1500 O O . THR A 1 189 ? -16.560 -15.996 16.515 1.00 85.31 189 THR A O 1
ATOM 1503 N N . ILE A 1 190 ? -18.753 -16.198 16.954 1.00 89.19 190 ILE A N 1
ATOM 1504 C CA . ILE A 1 190 ? -18.604 -17.053 18.149 1.00 89.19 190 ILE A CA 1
ATOM 1505 C C . ILE A 1 190 ? -17.774 -18.302 17.816 1.00 89.19 190 ILE A C 1
ATOM 1507 O O . ILE A 1 190 ? -16.794 -18.601 18.499 1.00 89.19 190 ILE A O 1
ATOM 1511 N N . SER A 1 191 ? -18.108 -19.002 16.725 1.00 88.69 191 SER A N 1
ATOM 1512 C CA . SER A 1 191 ? -17.373 -20.204 16.306 1.00 88.69 191 SER A CA 1
ATOM 1513 C C . SER A 1 191 ? -15.908 -19.908 15.958 1.00 88.69 191 SER A C 1
ATOM 1515 O O . SER A 1 191 ? -15.015 -20.688 16.297 1.00 88.69 191 SER A O 1
ATOM 1517 N N . ASN A 1 192 ? -15.636 -18.775 15.305 1.00 87.19 192 ASN A N 1
ATOM 1518 C CA . ASN A 1 192 ? -14.275 -18.360 14.970 1.00 87.19 192 ASN A CA 1
ATOM 1519 C C . ASN A 1 192 ? -13.446 -18.028 16.218 1.00 87.19 192 ASN A C 1
ATOM 1521 O O . ASN A 1 192 ? -12.310 -18.495 16.327 1.00 87.19 192 ASN A O 1
ATOM 1525 N N . ILE A 1 193 ? -14.015 -17.304 17.185 1.00 86.75 193 ILE A N 1
ATOM 1526 C CA . ILE A 1 193 ? -13.338 -16.983 18.451 1.00 86.75 193 ILE A CA 1
ATOM 1527 C C . ILE A 1 193 ? -13.026 -18.264 19.235 1.00 86.75 193 ILE A C 1
ATOM 1529 O O . ILE A 1 193 ? -11.896 -18.438 19.691 1.00 86.75 193 ILE A O 1
ATOM 1533 N N . GLN A 1 194 ? -13.962 -19.215 19.312 1.00 89.81 194 GLN A N 1
ATOM 1534 C CA . GLN A 1 194 ? -13.730 -20.516 19.959 1.00 89.81 194 GLN A CA 1
ATOM 1535 C C . GLN A 1 194 ? -12.574 -21.298 19.307 1.00 89.81 194 GLN A C 1
ATOM 1537 O O . GLN A 1 194 ? -11.728 -21.879 20.000 1.00 89.81 194 GLN A O 1
ATOM 1542 N N . LYS A 1 195 ? -12.485 -21.289 17.968 1.00 88.88 195 LYS A N 1
ATOM 1543 C CA . LYS A 1 195 ? -11.358 -21.893 17.235 1.00 88.88 195 LYS A CA 1
ATOM 1544 C C . LYS A 1 195 ? -10.037 -21.188 17.542 1.00 88.88 195 LYS A C 1
ATOM 1546 O O . LYS A 1 195 ? -9.025 -21.867 17.719 1.00 88.88 195 LYS A O 1
ATOM 1551 N N . ASN A 1 196 ? -10.031 -19.859 17.621 1.00 82.81 196 ASN A N 1
ATOM 1552 C CA . ASN A 1 196 ? -8.830 -19.083 17.932 1.00 82.81 196 ASN A CA 1
ATOM 1553 C C . ASN A 1 196 ? -8.355 -19.322 19.370 1.00 82.81 196 ASN A C 1
ATOM 1555 O O . ASN A 1 196 ? -7.177 -19.617 19.565 1.00 82.81 196 ASN A O 1
ATOM 1559 N N . LEU A 1 197 ? -9.262 -19.348 20.351 1.00 88.88 197 LEU A N 1
ATOM 1560 C CA . LEU A 1 197 ? -8.956 -19.739 21.733 1.00 88.88 197 LEU A CA 1
ATOM 1561 C C . LEU A 1 197 ? -8.347 -21.143 21.810 1.00 88.88 197 LEU A C 1
ATOM 1563 O O . LEU A 1 197 ? -7.326 -21.348 22.464 1.00 88.88 197 LEU A O 1
ATOM 1567 N N . SER A 1 198 ? -8.919 -22.103 21.078 1.00 89.69 198 SER A N 1
ATOM 1568 C CA . SER A 1 198 ? -8.397 -23.475 21.017 1.00 89.69 198 SER A CA 1
ATOM 1569 C C . SER A 1 198 ? -6.983 -23.539 20.430 1.00 89.69 198 SER A C 1
ATOM 1571 O O . SER A 1 198 ? -6.183 -24.372 20.845 1.00 89.69 198 SER A O 1
ATOM 1573 N N . LYS A 1 199 ? -6.655 -22.673 19.462 1.00 86.75 199 LYS A N 1
ATOM 1574 C CA . LYS A 1 199 ? -5.301 -22.562 18.897 1.00 86.75 199 LYS A CA 1
ATOM 1575 C C . LYS A 1 199 ? -4.333 -21.883 19.864 1.00 86.75 199 LYS A C 1
ATOM 1577 O O . LYS A 1 199 ? -3.204 -22.347 19.986 1.00 86.75 199 LYS A O 1
ATOM 1582 N N . LEU A 1 200 ? -4.759 -20.817 20.544 1.00 84.31 200 LEU A N 1
ATOM 1583 C CA . LEU A 1 200 ? -3.929 -20.084 21.504 1.00 84.31 200 LEU A CA 1
ATOM 1584 C C . LEU A 1 200 ? -3.557 -20.956 22.705 1.00 84.31 200 LEU A C 1
ATOM 1586 O O . LEU A 1 200 ? -2.387 -21.008 23.066 1.00 84.31 200 LEU A O 1
ATOM 1590 N N . ARG A 1 201 ? -4.510 -21.726 23.244 1.00 86.62 201 ARG A N 1
ATOM 1591 C CA . ARG A 1 201 ? -4.274 -22.653 24.366 1.00 86.62 201 ARG A CA 1
ATOM 1592 C C . ARG A 1 201 ? -3.313 -23.803 24.042 1.00 86.62 201 ARG A C 1
ATOM 1594 O O . ARG A 1 201 ? -2.750 -24.390 24.954 1.00 86.62 201 ARG A O 1
ATOM 1601 N N . LYS A 1 202 ? -3.132 -24.145 22.761 1.00 87.06 202 LYS A N 1
ATOM 1602 C CA . LYS A 1 202 ? -2.205 -25.206 22.318 1.00 87.06 202 LYS A CA 1
ATOM 1603 C C . LYS A 1 202 ? -0.747 -24.751 22.229 1.00 87.06 202 LYS A C 1
ATOM 1605 O O . LYS A 1 202 ? 0.120 -25.586 21.999 1.00 87.06 202 LYS A O 1
ATOM 1610 N N . ARG A 1 203 ? -0.476 -23.449 22.326 1.00 82.94 203 ARG A N 1
ATOM 1611 C CA . ARG A 1 203 ? 0.878 -22.891 22.240 1.00 82.94 203 ARG A CA 1
ATOM 1612 C C . ARG A 1 203 ? 1.403 -22.568 23.646 1.00 82.94 203 ARG A C 1
ATOM 1614 O O . ARG A 1 203 ? 0.617 -22.433 24.574 1.00 82.94 203 ARG A O 1
ATOM 1621 N N . GLU A 1 204 ? 2.719 -22.407 23.789 1.00 72.75 204 GLU A N 1
ATOM 1622 C CA . GLU A 1 204 ? 3.384 -22.139 25.079 1.00 72.75 204 GLU A CA 1
ATOM 1623 C C . GLU A 1 204 ? 2.787 -20.948 25.847 1.00 72.75 204 GLU A C 1
ATOM 1625 O O . GLU A 1 204 ? 2.437 -19.924 25.260 1.00 72.75 204 GLU A O 1
ATOM 1630 N N . ALA A 1 205 ? 2.661 -21.065 27.166 1.00 80.19 205 ALA A N 1
ATOM 1631 C CA . ALA A 1 205 ? 2.042 -20.035 27.992 1.00 80.19 205 ALA A CA 1
ATOM 1632 C C . ALA A 1 205 ? 3.019 -18.874 28.249 1.00 80.19 205 ALA A C 1
ATOM 1634 O O . ALA A 1 205 ? 3.805 -18.909 29.191 1.00 80.19 205 ALA A O 1
ATOM 1635 N N . THR A 1 206 ? 2.959 -17.838 27.412 1.00 82.56 206 THR A N 1
ATOM 1636 C CA . THR A 1 206 ? 3.604 -16.543 27.672 1.00 82.56 206 THR A CA 1
ATOM 1637 C C . THR A 1 206 ? 2.610 -15.579 28.337 1.00 82.56 206 THR A C 1
ATOM 1639 O O . THR A 1 206 ? 1.404 -15.693 28.094 1.00 82.56 206 THR A O 1
ATOM 1642 N N . PRO A 1 207 ? 3.066 -14.618 29.164 1.00 73.25 207 PRO A N 1
ATOM 1643 C CA . PRO A 1 207 ? 2.183 -13.658 29.839 1.00 73.25 207 PRO A CA 1
ATOM 1644 C C . PRO A 1 207 ? 1.315 -12.848 28.861 1.00 73.25 207 PRO A C 1
ATOM 1646 O O . PRO A 1 207 ? 0.121 -12.675 29.094 1.00 73.25 207 PRO A O 1
ATOM 1649 N N . GLU A 1 208 ? 1.867 -12.457 27.714 1.00 72.81 208 GLU A N 1
ATOM 1650 C CA . GLU A 1 208 ? 1.130 -11.801 26.621 1.00 72.81 208 GLU A CA 1
ATOM 1651 C C . GLU A 1 208 ? 0.000 -12.686 26.068 1.00 72.81 208 GLU A C 1
ATOM 1653 O O . GLU A 1 208 ? -1.120 -12.237 25.824 1.00 72.81 208 GLU A O 1
ATOM 1658 N N . ARG A 1 209 ? 0.258 -13.991 25.920 1.00 75.56 209 ARG A N 1
ATOM 1659 C CA . ARG A 1 209 ? -0.737 -14.946 25.420 1.00 75.56 209 ARG A CA 1
ATOM 1660 C C . ARG A 1 209 ? -1.844 -15.202 26.439 1.00 75.56 209 ARG A C 1
ATOM 1662 O O . ARG A 1 209 ? -2.987 -15.398 26.035 1.00 75.56 209 ARG A O 1
ATOM 1669 N N . LEU A 1 210 ? -1.530 -15.183 27.733 1.00 78.81 210 LEU A N 1
ATOM 1670 C CA . LEU A 1 210 ? -2.533 -15.276 28.797 1.00 78.81 210 LEU A CA 1
ATOM 1671 C C . LEU A 1 210 ? -3.467 -14.060 28.790 1.00 78.81 210 LEU A C 1
ATOM 1673 O O . LEU A 1 210 ? -4.681 -14.236 28.885 1.00 78.81 210 LEU A O 1
ATOM 1677 N N . ALA A 1 211 ? -2.926 -12.854 28.588 1.00 78.69 211 ALA A N 1
ATOM 1678 C CA . ALA A 1 211 ? -3.731 -11.642 28.432 1.00 78.69 211 ALA A CA 1
ATOM 1679 C C . ALA A 1 211 ? -4.660 -11.729 27.206 1.00 78.69 211 ALA A C 1
ATOM 1681 O O . ALA A 1 211 ? -5.853 -11.440 27.305 1.00 78.69 211 ALA A O 1
ATOM 1682 N N . LEU A 1 212 ? -4.148 -12.223 26.073 1.00 80.94 212 LEU A N 1
ATOM 1683 C CA . LEU A 1 212 ? -4.940 -12.410 24.855 1.00 80.94 212 LEU A CA 1
ATOM 1684 C C . LEU A 1 212 ? -6.052 -13.463 25.023 1.00 80.94 212 LEU A C 1
ATOM 1686 O O . LEU A 1 212 ? -7.164 -13.287 24.522 1.00 80.94 212 LEU A O 1
ATOM 1690 N N . ILE A 1 213 ? -5.779 -14.555 25.744 1.00 85.00 213 ILE A N 1
ATOM 1691 C CA . ILE A 1 213 ? -6.786 -15.574 26.076 1.00 85.00 213 ILE A CA 1
ATOM 1692 C C . ILE A 1 213 ? -7.899 -14.960 26.932 1.00 85.00 213 ILE A C 1
ATOM 1694 O O . ILE A 1 213 ? -9.071 -15.119 26.589 1.00 85.00 213 ILE A O 1
ATOM 1698 N N . ALA A 1 214 ? -7.549 -14.212 27.982 1.00 83.31 214 ALA A N 1
ATOM 1699 C CA . ALA A 1 214 ? -8.523 -13.546 28.845 1.00 83.31 214 ALA A CA 1
ATOM 1700 C C . ALA A 1 214 ? -9.405 -12.549 28.067 1.00 83.31 214 ALA A C 1
ATOM 1702 O O . ALA A 1 214 ? -10.625 -12.523 28.250 1.00 83.31 214 ALA A O 1
ATOM 1703 N N . ALA A 1 215 ? -8.819 -11.782 27.140 1.00 82.19 215 ALA A N 1
ATOM 1704 C CA . ALA A 1 215 ? -9.564 -10.860 26.283 1.00 82.19 215 ALA A CA 1
ATOM 1705 C C . ALA A 1 215 ? -10.562 -11.593 25.364 1.00 82.19 215 ALA A C 1
ATOM 1707 O O . ALA A 1 215 ? -11.735 -11.219 25.277 1.00 82.19 215 ALA A O 1
ATOM 1708 N N . HIS A 1 216 ? -10.137 -12.681 24.711 1.00 83.38 216 HIS A N 1
ATOM 1709 C CA . HIS A 1 216 ? -11.025 -13.480 23.864 1.00 83.38 216 HIS A CA 1
ATOM 1710 C C . HIS A 1 216 ? -12.143 -14.178 24.654 1.00 83.38 216 HIS A C 1
ATOM 1712 O O . HIS A 1 216 ? -13.262 -14.271 24.150 1.00 83.38 216 HIS A O 1
ATOM 1718 N N . GLU A 1 217 ? -11.880 -14.642 25.878 1.00 88.69 217 GLU A N 1
ATOM 1719 C CA . GLU A 1 217 ? -12.898 -15.235 26.757 1.00 88.69 217 GLU A CA 1
ATOM 1720 C C . GLU A 1 217 ? -13.963 -14.213 27.177 1.00 88.69 217 GLU A C 1
ATOM 1722 O O . GLU A 1 217 ? -15.160 -14.510 27.126 1.00 88.69 217 GLU A O 1
ATOM 1727 N N . ALA A 1 218 ? -13.552 -12.986 27.513 1.00 85.88 218 ALA A N 1
ATOM 1728 C CA . ALA A 1 218 ? -14.477 -11.902 27.835 1.00 85.88 218 ALA A CA 1
ATOM 1729 C C . ALA A 1 218 ? -15.375 -11.534 26.639 1.00 85.88 218 ALA A C 1
ATOM 1731 O O . ALA A 1 218 ? -16.588 -11.370 26.795 1.00 85.88 218 ALA A O 1
ATOM 1732 N N . ASN A 1 219 ? -14.800 -11.455 25.436 1.00 84.19 219 ASN A N 1
ATOM 1733 C CA . ASN A 1 219 ? -15.546 -11.153 24.211 1.00 84.19 219 ASN A CA 1
ATOM 1734 C C . ASN A 1 219 ? -16.504 -12.284 23.818 1.00 84.19 219 ASN A C 1
ATOM 1736 O O . ASN A 1 219 ? -17.648 -12.022 23.441 1.00 84.19 219 ASN A O 1
ATOM 1740 N N . LEU A 1 220 ? -16.079 -13.542 23.972 1.00 89.88 220 LEU A N 1
ATOM 1741 C CA . LEU A 1 220 ? -16.928 -14.705 23.724 1.00 89.88 220 LEU A CA 1
ATOM 1742 C C . LEU A 1 220 ? -18.175 -14.681 24.617 1.00 89.88 220 LEU A C 1
ATOM 1744 O O . LEU A 1 220 ? -19.283 -14.866 24.117 1.00 89.88 220 LEU A O 1
ATOM 1748 N N . LYS A 1 221 ? -18.009 -14.384 25.912 1.00 89.50 221 LYS A N 1
ATOM 1749 C CA . LYS A 1 221 ? -19.124 -14.310 26.864 1.00 89.50 221 LYS A CA 1
ATOM 1750 C C . LYS A 1 221 ? -20.168 -13.265 26.452 1.00 89.50 221 LYS A C 1
ATOM 1752 O O . LYS A 1 221 ? -21.355 -13.583 26.404 1.00 89.50 221 LYS A O 1
ATOM 1757 N N . LYS A 1 222 ? -19.732 -12.056 26.079 1.00 87.06 222 LYS A N 1
ATOM 1758 C CA . LYS A 1 222 ? -20.628 -10.981 25.604 1.00 87.06 222 LYS A CA 1
ATOM 1759 C C . LYS A 1 222 ? -21.416 -11.399 24.355 1.00 87.06 222 LYS A C 1
ATOM 1761 O O . LYS A 1 222 ? -22.622 -11.172 24.270 1.00 87.06 222 LYS A O 1
ATOM 1766 N N . LEU A 1 223 ? -20.747 -12.030 23.388 1.00 88.25 223 LEU A N 1
ATOM 1767 C CA . LEU A 1 223 ? -21.382 -12.491 22.150 1.00 88.25 223 LEU A CA 1
ATOM 1768 C C . LEU A 1 223 ? -22.369 -13.639 22.387 1.00 88.25 223 LEU A C 1
ATOM 1770 O O . LEU A 1 223 ? -23.439 -13.656 21.780 1.00 88.25 223 LEU A O 1
ATOM 1774 N N . GLU A 1 224 ? -22.037 -14.589 23.263 1.00 89.19 224 GLU A N 1
ATOM 1775 C CA . GLU A 1 224 ? -22.926 -15.697 23.618 1.00 89.19 224 GLU A CA 1
ATOM 1776 C C . GLU A 1 224 ? -24.179 -15.216 24.358 1.00 89.19 224 GLU A C 1
ATOM 1778 O O . GLU A 1 224 ? -25.274 -15.707 24.082 1.00 89.19 224 GLU A O 1
ATOM 1783 N N . GLU A 1 225 ? -24.050 -14.238 25.257 1.00 88.56 225 GLU A N 1
ATOM 1784 C CA . GLU A 1 225 ? -25.189 -13.609 25.937 1.00 88.56 225 GLU A CA 1
ATOM 1785 C C . GLU A 1 225 ? -26.127 -12.922 24.937 1.00 88.56 225 GLU A C 1
ATOM 1787 O O . GLU A 1 225 ? -27.334 -13.176 24.956 1.00 88.56 225 GLU A O 1
ATOM 1792 N N . ARG A 1 226 ? -25.573 -12.149 23.993 1.00 85.31 226 ARG A N 1
ATOM 1793 C CA . ARG A 1 226 ? -26.344 -11.517 22.911 1.00 85.31 226 ARG A CA 1
ATOM 1794 C C . ARG A 1 226 ? -27.001 -12.538 21.978 1.00 85.31 226 ARG A C 1
ATOM 1796 O O . ARG A 1 226 ? -28.149 -12.379 21.572 1.00 85.31 226 ARG A O 1
ATOM 1803 N N . TRP A 1 227 ? -26.302 -13.617 21.636 1.00 88.75 227 TRP A N 1
ATOM 1804 C CA . TRP A 1 227 ? -26.878 -14.690 20.826 1.00 88.75 227 TRP A CA 1
ATOM 1805 C C . TRP A 1 227 ? -28.037 -15.388 21.548 1.00 88.75 227 TRP A C 1
ATOM 1807 O O . TRP A 1 227 ? -29.049 -15.714 20.929 1.00 88.75 227 TRP A O 1
ATOM 1817 N N . ARG A 1 228 ? -27.926 -15.596 22.865 1.00 88.31 228 ARG A N 1
ATOM 1818 C CA . ARG A 1 228 ? -29.013 -16.161 23.677 1.00 88.31 228 ARG A CA 1
ATOM 1819 C C . ARG A 1 228 ? -30.213 -15.223 23.763 1.00 88.31 228 ARG A C 1
ATOM 1821 O O . ARG A 1 228 ? -31.330 -15.721 23.708 1.00 88.31 228 ARG A O 1
ATOM 1828 N N . SER A 1 229 ? -30.013 -13.908 23.881 1.00 86.88 229 SER A N 1
ATOM 1829 C CA . SER A 1 229 ? -31.128 -12.951 23.925 1.00 86.88 229 SER A CA 1
ATOM 1830 C C . SER A 1 229 ? -31.908 -12.873 22.613 1.00 86.88 229 SER A C 1
ATOM 1832 O O . SER A 1 229 ? -33.095 -12.589 22.647 1.00 86.88 229 SER A O 1
ATOM 1834 N N . LEU A 1 230 ? -31.264 -13.146 21.475 1.00 83.50 230 LEU A N 1
ATOM 1835 C CA . LEU A 1 230 ? -31.910 -13.161 20.156 1.00 83.50 230 LEU A CA 1
ATOM 1836 C C . LEU A 1 230 ? -32.685 -14.454 19.852 1.00 83.50 230 LEU A C 1
ATOM 1838 O O . LEU A 1 230 ? -33.489 -14.468 18.928 1.00 83.50 230 LEU A O 1
ATOM 1842 N N . ASN A 1 231 ? -32.416 -15.541 20.582 1.00 78.50 231 ASN A N 1
ATOM 1843 C CA . ASN A 1 231 ? -33.054 -16.851 20.385 1.00 78.50 231 ASN A CA 1
ATOM 1844 C C . ASN A 1 231 ? -34.041 -17.225 21.508 1.00 78.50 231 ASN A C 1
ATOM 1846 O O . ASN A 1 231 ? -34.440 -18.387 21.597 1.00 78.50 231 ASN A O 1
ATOM 1850 N N . LYS A 1 232 ? -34.381 -16.279 22.388 1.00 65.38 232 LYS A N 1
ATOM 1851 C CA . LYS A 1 232 ? -35.495 -16.394 23.338 1.00 65.38 232 LYS A CA 1
ATOM 1852 C C . LYS A 1 232 ? -36.736 -15.757 22.735 1.00 65.38 232 LYS A C 1
ATOM 1854 O O . LYS A 1 232 ? -37.822 -16.323 22.971 1.00 65.38 232 LYS A O 1
#